Protein AF-A0A8B5YJ81-F1 (afdb_monomer_lite)

Sequence (356 aa):
MAKLVFEEGYENLKGTLWINDQEMKINPFKGTEFGPVLTDGSMSAQVEAQFPWGKLKSEKTPIEGEEIEVNLASDKGFMDDMMTAVVNHTKEAAKAFASGNVSGMTMAAPSYQNRLKEVTDGLKSSSTYYKGTYLSTVFDLDSFRLYKEDGQWKTELKGIEKHKSAYYDDYIAPKLKENDSGYTYTLVYSEGKKKWLIEKSDPEAVIDIEHQKEIKNDNPKEYTSAWASAKGAMNNASAGEELTDQKVAFAIEAYLYRLQDAINTNDFGLVRDSLKEGSPLYNDQKKLVTKLYNSGTEEEVVQFSVNSWKQNGREATIKTTEKINIIKGGKEQLKTYHWTYHAAIEDGRLLLTSIE

Radius of gyration: 29.99 Å; chains: 1; bounding box: 74×41×80 Å

pLDDT: mean 90.6, std 11.17, range [33.12, 98.69]

InterPro domains:
  IPR054528 TcaA protein NTF2-like domain [PF22819] (245-356)
  IPR054530 TcaA, 4th domain [PF22820] (14-71)
  IPR056902 YvbJ-like, NTF2-like domain [PF25155] (82-201)

Structure (mmCIF, N/CA/C/O backbone):
data_AF-A0A8B5YJ81-F1
#
_entry.id   AF-A0A8B5YJ81-F1
#
loop_
_atom_site.group_PDB
_atom_site.id
_atom_site.type_symbol
_atom_site.label_atom_id
_atom_site.label_alt_id
_atom_site.label_comp_id
_atom_site.label_asym_id
_atom_site.label_entity_id
_atom_site.label_seq_id
_atom_site.pdbx_PDB_ins_code
_atom_site.Cartn_x
_atom_site.Cartn_y
_atom_site.Cartn_z
_atom_site.occupancy
_atom_site.B_iso_or_equiv
_atom_site.auth_seq_id
_atom_site.auth_comp_id
_atom_site.auth_asym_id
_atom_site.auth_atom_id
_atom_site.pdbx_PDB_model_num
ATOM 1 N N . MET A 1 1 ? -14.734 -14.112 40.052 1.00 84.00 1 MET A N 1
ATOM 2 C CA . MET A 1 1 ? -15.277 -12.792 39.628 1.00 84.00 1 MET A CA 1
ATOM 3 C C . MET A 1 1 ? -14.652 -12.501 38.273 1.00 84.00 1 MET A C 1
ATOM 5 O O . MET A 1 1 ? -13.584 -13.038 38.030 1.00 84.00 1 MET A O 1
ATOM 9 N N . ALA A 1 2 ? -15.288 -11.737 37.388 1.00 90.00 2 ALA A N 1
ATOM 10 C CA . ALA A 1 2 ? -14.731 -11.432 36.066 1.00 90.00 2 ALA A CA 1
ATOM 11 C C . ALA A 1 2 ? -14.385 -9.944 35.931 1.00 90.00 2 ALA A C 1
ATOM 13 O O . ALA A 1 2 ? -14.970 -9.109 36.622 1.00 90.00 2 ALA A O 1
ATOM 14 N N . LYS A 1 3 ? -13.463 -9.601 35.032 1.00 91.31 3 LYS A N 1
ATOM 15 C CA . LYS A 1 3 ? -13.102 -8.225 34.671 1.00 91.31 3 LYS A CA 1
ATOM 16 C C . LYS A 1 3 ? -12.865 -8.109 33.166 1.00 91.31 3 LYS A C 1
ATOM 18 O O . LYS A 1 3 ? -12.490 -9.072 32.502 1.00 91.31 3 LYS A O 1
ATOM 23 N N . LEU A 1 4 ? -13.071 -6.906 32.642 1.00 91.25 4 LEU A N 1
ATOM 24 C CA . LEU A 1 4 ? -12.730 -6.587 31.259 1.00 91.25 4 LEU A CA 1
ATOM 25 C C . LEU A 1 4 ? -11.276 -6.137 31.174 1.00 91.25 4 LEU A C 1
ATOM 27 O O . LEU A 1 4 ? -10.810 -5.392 32.041 1.00 91.25 4 LEU A O 1
ATOM 31 N N . VAL A 1 5 ? -10.602 -6.554 30.110 1.00 89.94 5 VAL A N 1
ATOM 32 C CA . VAL A 1 5 ? -9.256 -6.104 29.762 1.00 89.94 5 VAL A CA 1
ATOM 33 C C . VAL A 1 5 ? -9.342 -5.285 28.478 1.00 89.94 5 VAL A C 1
ATOM 35 O O . VAL A 1 5 ? -10.002 -5.678 27.517 1.00 89.94 5 VAL A O 1
ATOM 38 N N . PHE A 1 6 ? -8.703 -4.119 28.498 1.00 87.62 6 PHE A N 1
ATOM 39 C CA . PHE A 1 6 ? -8.577 -3.217 27.359 1.00 87.62 6 PHE A CA 1
ATOM 40 C C . PHE A 1 6 ? -7.114 -2.824 27.202 1.00 87.62 6 PHE A C 1
ATOM 42 O O . PHE A 1 6 ? -6.356 -2.840 28.174 1.00 87.62 6 PHE A O 1
ATOM 49 N N . GLU A 1 7 ? -6.745 -2.434 25.988 1.00 79.44 7 GLU A N 1
ATOM 50 C CA . GLU A 1 7 ? -5.463 -1.787 25.730 1.00 79.44 7 GLU A CA 1
ATOM 51 C C . GLU A 1 7 ? -5.370 -0.423 26.441 1.00 79.44 7 GLU A C 1
ATOM 53 O O . GLU A 1 7 ? -6.367 0.126 26.926 1.00 79.44 7 GLU A O 1
ATOM 58 N N . GLU A 1 8 ? -4.162 0.136 26.508 1.00 80.31 8 GLU A N 1
ATOM 59 C CA . GLU A 1 8 ? -3.937 1.446 27.120 1.00 80.31 8 GLU A CA 1
ATOM 60 C C . GLU A 1 8 ? -4.738 2.559 26.417 1.00 80.31 8 GLU A C 1
ATOM 62 O O . GLU A 1 8 ? -4.953 2.563 25.201 1.00 80.31 8 GLU A O 1
ATOM 67 N N . GLY A 1 9 ? -5.183 3.549 27.195 1.00 81.69 9 GLY A N 1
ATOM 68 C CA . GLY A 1 9 ? -5.846 4.757 26.693 1.00 81.69 9 GLY A CA 1
ATOM 69 C C . GLY A 1 9 ? -7.376 4.742 26.762 1.00 81.69 9 GLY A C 1
ATOM 70 O O . GLY A 1 9 ? -8.010 5.763 26.457 1.00 81.69 9 GLY A O 1
ATOM 71 N N . TYR A 1 10 ? -7.973 3.629 27.195 1.00 89.31 10 TYR A N 1
ATOM 72 C CA . TYR A 1 10 ? -9.420 3.463 27.368 1.00 89.31 10 TYR A CA 1
ATOM 73 C C . TYR A 1 10 ? -9.943 3.938 28.738 1.00 89.31 10 TYR A C 1
ATOM 75 O O . TYR A 1 10 ? -11.146 4.135 28.905 1.00 89.31 10 TYR A O 1
ATOM 83 N N . GLU A 1 11 ? -9.068 4.195 29.712 1.00 87.56 11 GLU A N 1
ATOM 84 C CA . GLU A 1 11 ? -9.388 4.378 31.143 1.00 87.56 11 GLU A CA 1
ATOM 85 C C . GLU A 1 11 ? -10.305 5.580 31.412 1.00 87.56 11 GLU A C 1
ATOM 87 O O . GLU A 1 11 ? -11.047 5.628 32.397 1.00 87.56 11 GLU A O 1
ATOM 92 N N . ASN A 1 12 ? -10.257 6.573 30.523 1.00 86.25 12 ASN A N 1
ATOM 93 C CA . ASN A 1 12 ? -11.020 7.813 30.637 1.00 86.25 12 ASN A CA 1
ATOM 94 C C . ASN A 1 12 ? -12.339 7.795 29.851 1.00 86.25 12 ASN A C 1
ATOM 96 O O . ASN A 1 12 ? -13.070 8.792 29.849 1.00 86.25 12 ASN A O 1
ATOM 100 N N . LEU A 1 13 ? -12.660 6.688 29.177 1.00 90.88 13 LEU A N 1
ATOM 101 C CA . LEU A 1 13 ? -13.891 6.571 28.413 1.00 90.88 13 LEU A CA 1
ATOM 102 C C . LEU A 1 13 ? -15.111 6.376 29.320 1.00 90.88 13 LEU A C 1
ATOM 104 O O . LEU A 1 13 ? -15.060 5.897 30.459 1.00 90.88 13 LEU A O 1
ATOM 108 N N . LYS A 1 14 ? -16.261 6.767 28.774 1.00 90.56 14 LYS A N 1
ATOM 109 C CA . LYS A 1 14 ? -17.569 6.419 29.322 1.00 90.56 14 LYS A CA 1
ATOM 110 C C . LYS A 1 14 ? -18.140 5.290 28.486 1.00 90.56 14 LYS A C 1
ATOM 112 O O . LYS A 1 14 ? -18.123 5.367 27.257 1.00 90.56 14 LYS A O 1
ATOM 117 N N . GLY A 1 15 ? -18.679 4.288 29.160 1.00 93.06 15 GLY A N 1
ATOM 118 C CA . GLY A 1 15 ? -19.311 3.168 28.497 1.00 93.06 15 GLY A CA 1
ATOM 119 C C . GLY A 1 15 ? -20.243 2.394 29.404 1.00 93.06 15 GLY A C 1
ATOM 120 O O . GLY A 1 15 ? -20.349 2.672 30.601 1.00 93.06 15 GLY A O 1
ATOM 121 N N . THR A 1 16 ? -20.882 1.414 28.787 1.00 94.75 16 THR A N 1
ATOM 122 C CA . THR A 1 16 ? -21.858 0.520 29.388 1.00 94.75 16 THR A CA 1
ATOM 123 C C . THR A 1 16 ? -21.438 -0.911 29.086 1.00 94.75 16 THR A C 1
ATOM 125 O O . THR A 1 16 ? -21.193 -1.256 27.928 1.00 94.75 16 THR A O 1
ATOM 128 N N . LEU A 1 17 ? -21.355 -1.740 30.126 1.00 95.19 17 LEU A N 1
ATOM 129 C CA . LEU A 1 17 ? -21.217 -3.185 29.972 1.00 95.19 17 LEU A CA 1
ATOM 130 C C . LEU A 1 17 ? -22.604 -3.813 29.822 1.00 95.19 17 LEU A C 1
ATOM 132 O O . LEU A 1 17 ? -23.522 -3.494 30.575 1.00 95.19 17 LEU A O 1
ATOM 136 N N . TRP A 1 18 ? -22.721 -4.746 28.889 1.00 95.62 18 TRP A N 1
ATOM 137 C CA . TRP A 1 18 ? -23.885 -5.590 28.687 1.00 95.62 18 TRP A CA 1
ATOM 138 C C . TRP A 1 18 ? -23.492 -7.050 28.901 1.00 95.62 18 TRP A C 1
ATOM 140 O O . TRP A 1 18 ? -22.495 -7.506 28.344 1.00 95.62 18 TRP A O 1
ATOM 150 N N . ILE A 1 19 ? -24.280 -7.782 29.687 1.00 95.38 19 ILE A N 1
ATOM 151 C CA . ILE A 1 19 ? -24.120 -9.225 29.900 1.00 95.38 19 ILE A CA 1
ATOM 152 C C . ILE A 1 19 ? -25.413 -9.904 29.459 1.00 95.38 19 ILE A C 1
ATOM 154 O O . ILE A 1 19 ? -26.473 -9.585 29.991 1.00 95.38 19 ILE A O 1
ATOM 158 N N . ASN A 1 20 ? -25.350 -10.807 28.475 1.00 94.44 20 ASN A N 1
ATOM 159 C CA . ASN A 1 20 ? -26.536 -11.439 27.870 1.00 94.44 20 ASN A CA 1
ATOM 160 C C . ASN A 1 20 ? -27.648 -10.427 27.523 1.00 94.44 20 ASN A C 1
ATOM 162 O O . ASN A 1 20 ? -28.809 -10.605 27.888 1.00 94.44 20 ASN A O 1
ATOM 166 N N . ASP A 1 21 ? -27.269 -9.336 26.850 1.00 93.88 21 ASP A N 1
ATOM 167 C CA . ASP A 1 21 ? -28.156 -8.228 26.457 1.00 93.88 21 ASP A CA 1
ATOM 168 C C . ASP A 1 21 ? -28.789 -7.440 27.623 1.00 93.88 21 ASP A C 1
ATOM 170 O O . ASP A 1 21 ? -29.651 -6.587 27.399 1.00 93.88 21 ASP A O 1
ATOM 174 N N . GLN A 1 22 ? -28.343 -7.657 28.862 1.00 94.56 22 GLN A N 1
ATOM 175 C CA . GLN A 1 22 ? -28.759 -6.879 30.027 1.00 94.56 22 GLN A CA 1
ATOM 176 C C . GLN A 1 22 ? -27.718 -5.821 30.384 1.00 94.56 22 GLN A C 1
ATOM 178 O O . GLN A 1 22 ? -26.532 -6.117 30.529 1.00 94.56 22 GLN A O 1
ATOM 183 N N . GLU A 1 23 ? -28.176 -4.582 30.547 1.00 94.81 23 GLU A N 1
ATOM 184 C CA . GLU A 1 23 ? -27.338 -3.455 30.948 1.00 94.81 23 GLU A CA 1
ATOM 185 C C . GLU A 1 23 ? -26.839 -3.615 32.390 1.00 94.81 23 GLU A C 1
ATOM 187 O O . GLU A 1 23 ? -27.618 -3.760 33.336 1.00 94.81 23 GLU A O 1
ATOM 192 N N . MET A 1 24 ? -25.524 -3.506 32.561 1.00 91.56 24 MET A N 1
ATOM 193 C CA . MET A 1 24 ? -24.866 -3.509 33.857 1.00 91.56 24 MET A CA 1
ATOM 194 C C . MET A 1 24 ? -24.579 -2.075 34.297 1.00 91.56 24 MET A C 1
ATOM 196 O O . MET A 1 24 ? -24.014 -1.274 33.555 1.00 91.56 24 MET A O 1
ATOM 200 N N . LYS A 1 25 ? -24.895 -1.750 35.555 1.00 87.00 25 LYS A N 1
ATOM 201 C CA . LYS A 1 25 ? -24.634 -0.427 36.153 1.00 87.00 25 LYS A CA 1
ATOM 202 C C . LYS A 1 25 ? -23.170 -0.254 36.585 1.00 87.00 25 LYS A C 1
ATOM 204 O O . LYS A 1 25 ? -22.903 0.169 37.708 1.00 87.00 25 LYS A O 1
ATOM 209 N N . ILE A 1 26 ? -22.228 -0.602 35.711 1.00 86.94 26 ILE A N 1
ATOM 210 C CA . ILE A 1 26 ? -20.786 -0.472 35.942 1.00 86.94 26 ILE A CA 1
ATOM 211 C C . ILE A 1 26 ? -20.115 0.207 34.747 1.00 86.94 26 ILE A C 1
ATOM 213 O O . ILE A 1 26 ? -20.533 0.014 33.607 1.00 86.94 26 ILE A O 1
ATOM 217 N N . ASN A 1 27 ? -19.067 0.997 35.003 1.00 87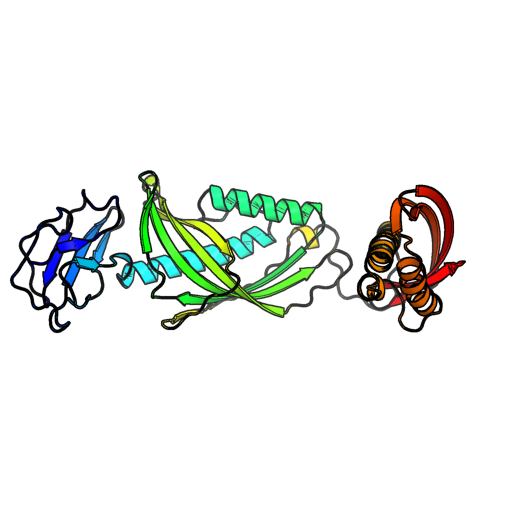.62 27 ASN A N 1
ATOM 218 C CA . ASN A 1 27 ? -18.234 1.520 33.922 1.00 87.62 27 ASN A CA 1
ATOM 219 C C . ASN A 1 27 ? -17.183 0.453 33.555 1.00 87.62 27 ASN A C 1
ATOM 221 O O . ASN A 1 27 ? -16.342 0.149 34.407 1.00 87.62 27 ASN A O 1
ATOM 225 N N . PRO A 1 28 ? -17.196 -0.074 32.316 1.00 90.50 28 PRO A N 1
ATOM 226 C CA . PRO A 1 28 ? -16.291 -1.138 31.886 1.00 90.50 28 PRO A CA 1
ATOM 227 C C . PRO A 1 28 ? -14.806 -0.746 31.955 1.00 90.50 28 PRO A C 1
ATOM 229 O O . PRO A 1 28 ? -13.958 -1.601 32.177 1.00 90.50 28 PRO A O 1
ATOM 232 N N . PHE A 1 29 ? -14.481 0.544 31.845 1.00 90.88 29 PHE A N 1
ATOM 233 C CA . PHE A 1 29 ? -13.105 1.037 31.722 1.00 90.88 29 PHE A CA 1
ATOM 234 C C . PHE A 1 29 ? -12.414 1.353 33.052 1.00 90.88 29 PHE A C 1
ATOM 236 O O . PHE A 1 29 ? -11.263 1.776 33.071 1.00 90.88 29 PHE A O 1
ATOM 243 N N . LYS A 1 30 ? -13.103 1.165 34.185 1.00 86.38 30 LYS A N 1
ATOM 244 C CA . LYS A 1 30 ? -12.546 1.432 35.522 1.00 86.38 30 LYS A CA 1
ATOM 245 C C . LYS A 1 30 ? -11.907 0.208 36.187 1.00 86.38 30 LYS A C 1
ATOM 247 O O . LYS A 1 30 ? -11.647 0.254 37.387 1.00 86.38 30 LYS A O 1
ATOM 252 N N . GLY A 1 31 ? -11.717 -0.891 35.452 1.00 77.31 31 GLY A N 1
ATOM 253 C CA . GLY A 1 31 ? -11.153 -2.135 35.992 1.00 77.31 31 GLY A CA 1
ATOM 254 C C . GLY A 1 31 ? -11.995 -2.749 37.116 1.00 77.31 31 GLY A C 1
ATOM 255 O O . GLY A 1 31 ? -11.465 -3.397 38.011 1.00 77.31 31 GLY A O 1
ATOM 256 N N . THR A 1 32 ? -13.305 -2.484 37.127 1.00 79.19 32 THR A N 1
ATOM 257 C CA . THR A 1 32 ? -14.210 -2.985 38.167 1.00 79.19 32 THR A CA 1
ATOM 258 C C . THR A 1 32 ? -14.565 -4.441 37.886 1.00 79.19 32 THR A C 1
ATOM 260 O O . THR A 1 32 ? -15.082 -4.752 36.814 1.00 79.19 32 THR A O 1
ATOM 263 N N . GLU A 1 33 ? -14.315 -5.321 38.855 1.00 88.75 33 GLU A N 1
ATOM 264 C CA . GLU A 1 33 ? -14.760 -6.712 38.786 1.00 88.75 33 GLU A CA 1
ATOM 265 C C . GLU A 1 33 ? -16.291 -6.820 38.886 1.00 88.75 33 GLU A C 1
ATOM 267 O O . GLU A 1 33 ? -16.946 -6.053 39.596 1.00 88.75 33 GLU A O 1
ATOM 272 N N . PHE A 1 34 ? -16.869 -7.808 38.206 1.00 88.19 34 PHE A N 1
ATOM 273 C CA . PHE A 1 34 ? -18.302 -8.083 38.189 1.00 88.19 34 PHE A CA 1
ATOM 274 C C . PHE A 1 34 ? -18.598 -9.585 38.279 1.00 88.19 34 PHE A C 1
ATOM 276 O O . PHE A 1 34 ? -17.770 -10.439 37.960 1.00 88.19 34 PHE A O 1
ATOM 283 N N . GLY A 1 35 ? -19.795 -9.922 38.756 1.00 86.25 35 GLY A N 1
ATOM 284 C CA . GLY A 1 35 ? -20.230 -11.305 38.922 1.00 86.25 35 GLY A CA 1
ATOM 285 C C . GLY A 1 35 ? -21.458 -11.444 39.827 1.00 86.25 35 GLY A C 1
ATOM 286 O O . GLY A 1 35 ? -21.920 -10.447 40.389 1.00 86.25 35 GLY A O 1
ATOM 287 N N . PRO A 1 36 ? -21.983 -12.671 39.990 1.00 89.69 36 PRO A N 1
ATOM 288 C CA . PRO A 1 36 ? -21.483 -13.919 39.399 1.00 89.69 36 PRO A CA 1
ATOM 289 C C . PRO A 1 36 ? -21.761 -14.025 37.886 1.00 89.69 36 PRO A C 1
ATOM 291 O O . PRO A 1 36 ? -22.814 -13.601 37.419 1.00 89.69 36 PRO A O 1
ATOM 294 N N . VAL A 1 37 ? -20.816 -14.601 37.132 1.00 91.75 37 VAL A N 1
ATOM 295 C CA . VAL A 1 37 ? -20.956 -14.965 35.706 1.00 91.75 37 VAL A CA 1
ATOM 296 C C . VAL A 1 37 ? -20.421 -16.382 35.484 1.00 91.75 37 VAL A C 1
ATOM 298 O O . VAL A 1 37 ? -19.544 -16.826 36.226 1.00 91.75 37 VAL A O 1
ATOM 301 N N . LEU A 1 38 ? -20.961 -17.092 34.493 1.00 93.50 38 LEU A N 1
ATOM 302 C CA . LEU A 1 38 ? -20.443 -18.380 34.033 1.00 93.50 38 LEU A CA 1
ATOM 303 C C . LEU A 1 38 ? -19.299 -18.144 33.046 1.00 93.50 38 LEU A C 1
ATOM 305 O O . LEU A 1 38 ? -19.386 -17.252 32.205 1.00 93.50 38 LEU A O 1
ATOM 309 N N . THR A 1 39 ? -18.248 -18.953 33.162 1.00 93.88 39 THR A N 1
ATOM 310 C CA . THR A 1 39 ? -17.043 -18.903 32.318 1.00 93.88 39 THR A CA 1
ATOM 311 C C . THR A 1 39 ? -16.951 -20.108 31.378 1.00 93.88 39 THR A C 1
ATOM 313 O O . THR A 1 39 ? -15.865 -20.521 30.994 1.00 93.88 39 THR A O 1
ATOM 316 N N . ASP A 1 40 ? -18.082 -20.743 31.079 1.00 93.88 40 ASP A N 1
ATOM 317 C CA . ASP A 1 40 ? -18.189 -21.912 30.199 1.00 93.88 40 ASP A CA 1
ATOM 318 C C . ASP A 1 40 ? -18.582 -21.533 28.758 1.00 93.88 40 ASP A C 1
ATOM 320 O O . ASP A 1 40 ? -18.975 -22.399 27.978 1.00 93.88 40 ASP A O 1
ATOM 324 N N . GLY A 1 41 ? -18.533 -20.239 28.416 1.00 94.25 41 GLY A N 1
ATOM 325 C CA . GLY A 1 41 ? -18.948 -19.700 27.120 1.00 94.25 41 GLY A CA 1
ATOM 326 C C . GLY A 1 41 ? -20.464 -19.545 26.944 1.00 94.25 41 GLY A C 1
ATOM 327 O O . GLY A 1 41 ? -20.906 -19.006 25.930 1.00 94.25 41 GLY A O 1
ATOM 328 N N . SER A 1 42 ? -21.291 -19.962 27.914 1.00 95.69 42 SER A N 1
ATOM 329 C CA . SER A 1 42 ? -22.759 -19.841 27.820 1.00 95.69 42 SER A CA 1
ATOM 330 C C . SER A 1 42 ? -23.276 -18.411 28.015 1.00 95.69 42 SER A C 1
ATOM 332 O O . SER A 1 42 ? -24.395 -18.084 27.610 1.00 95.69 42 SER A O 1
ATOM 334 N N . MET A 1 43 ? -22.470 -17.552 28.644 1.00 96.38 43 MET A N 1
ATOM 335 C CA . MET A 1 43 ? -22.737 -16.127 28.816 1.00 96.38 43 MET A CA 1
ATOM 336 C C . MET A 1 43 ? -21.875 -15.303 27.862 1.00 96.38 43 MET A C 1
ATOM 338 O O . MET A 1 43 ? -20.775 -15.706 27.498 1.00 96.38 43 MET A O 1
ATOM 342 N N . SER A 1 44 ? -22.366 -14.126 27.483 1.00 96.50 44 SER A N 1
ATOM 343 C CA . SER A 1 44 ? -21.660 -13.202 26.593 1.00 96.50 44 SER A CA 1
ATOM 344 C C . SER A 1 44 ? -21.560 -11.806 27.194 1.00 96.50 44 SER A C 1
ATOM 346 O O . SER A 1 44 ? -22.493 -11.331 27.848 1.00 96.50 44 SER A O 1
ATOM 348 N N . ALA A 1 45 ? -20.425 -11.157 26.951 1.00 95.81 45 ALA A N 1
ATOM 349 C CA . ALA A 1 45 ? -20.156 -9.767 27.272 1.00 95.81 45 ALA A CA 1
ATOM 350 C C . ALA A 1 45 ? -20.162 -8.915 26.000 1.00 95.81 45 ALA A C 1
ATOM 352 O O . ALA A 1 45 ? -19.756 -9.353 24.927 1.00 95.81 45 ALA A O 1
ATOM 353 N N . GLN A 1 46 ? -20.619 -7.677 26.127 1.00 96.00 46 GLN A N 1
ATOM 354 C CA . GLN A 1 46 ? -20.580 -6.687 25.060 1.00 96.00 46 GLN A CA 1
ATOM 355 C C . GLN A 1 46 ? -20.369 -5.308 25.676 1.00 96.00 46 GLN A C 1
ATOM 357 O O . GLN A 1 46 ? -20.934 -4.993 26.726 1.00 96.00 46 GLN A O 1
ATOM 362 N N . VAL A 1 47 ? -19.558 -4.473 25.036 1.00 95.94 47 VAL A N 1
ATOM 363 C CA . VAL A 1 47 ? -19.219 -3.146 25.552 1.00 95.94 47 VAL A CA 1
ATOM 364 C C . VAL A 1 47 ? -19.696 -2.095 24.576 1.00 95.94 47 VAL A C 1
ATOM 366 O O . VAL A 1 47 ? -19.516 -2.201 23.366 1.00 95.94 47 VAL A O 1
ATOM 369 N N . GLU A 1 48 ? -20.303 -1.057 25.127 1.00 95.75 48 GLU A N 1
ATOM 370 C CA . GLU A 1 48 ? -20.678 0.135 24.393 1.00 95.75 48 GLU A CA 1
ATOM 371 C C . GLU A 1 48 ? -19.903 1.330 24.943 1.00 95.75 48 GLU A C 1
ATOM 373 O O . GLU A 1 48 ? -19.829 1.508 26.158 1.00 95.75 48 GLU A O 1
ATOM 378 N N . ALA A 1 49 ? -19.319 2.147 24.071 1.00 95.12 49 ALA A N 1
ATOM 379 C CA . ALA A 1 49 ? -18.397 3.203 24.472 1.00 95.12 49 ALA A CA 1
ATOM 380 C C . ALA A 1 49 ? -18.573 4.473 23.641 1.00 95.12 49 ALA A C 1
ATOM 382 O O . ALA A 1 49 ? -18.854 4.422 22.443 1.00 95.12 49 ALA A O 1
ATOM 383 N N . GLN A 1 50 ? -18.397 5.626 24.286 1.00 94.81 50 GLN A N 1
ATOM 384 C CA . GLN A 1 50 ? -18.462 6.927 23.628 1.00 94.81 50 GLN A CA 1
ATOM 385 C C . GLN A 1 50 ? -17.063 7.413 23.239 1.00 94.81 50 GLN A C 1
ATOM 387 O O . GLN A 1 50 ? -16.254 7.730 24.109 1.00 94.81 50 GLN A O 1
ATOM 392 N N . PHE A 1 51 ? -16.829 7.570 21.938 1.00 94.56 51 PHE A N 1
ATOM 393 C CA . PHE A 1 51 ? -15.600 8.108 21.355 1.00 94.56 51 PHE A CA 1
ATOM 394 C C . PHE A 1 51 ? -15.809 9.502 20.743 1.00 94.56 51 PHE A C 1
ATOM 396 O O . PHE A 1 51 ? -16.955 9.928 20.539 1.00 94.56 51 PHE A O 1
ATOM 403 N N . PRO A 1 52 ? -14.718 10.220 20.401 1.00 93.44 52 PRO A N 1
ATOM 404 C CA . PRO A 1 52 ? -14.792 11.503 19.699 1.00 93.44 52 PRO A CA 1
ATOM 405 C C . PRO A 1 52 ? -15.486 11.458 18.328 1.00 93.44 52 PRO A C 1
ATOM 407 O O . PRO A 1 52 ? -15.992 12.488 17.881 1.00 93.44 52 PRO A O 1
ATOM 410 N N . TRP A 1 53 ? -15.503 10.304 17.652 1.00 94.75 53 TRP A N 1
ATOM 411 C CA . TRP A 1 53 ? -16.176 10.116 16.355 1.00 94.75 53 TRP A CA 1
ATOM 412 C C . TRP A 1 53 ? -17.587 9.539 16.463 1.00 94.75 53 TRP A C 1
ATOM 414 O O . TRP A 1 53 ? -18.315 9.542 15.477 1.00 94.75 53 TRP A O 1
ATOM 424 N N . GLY A 1 54 ? -17.997 9.059 17.636 1.00 94.50 54 GLY A N 1
ATOM 425 C CA . GLY A 1 54 ? -19.305 8.442 17.794 1.00 94.50 54 GLY A CA 1
ATOM 426 C C . GLY A 1 54 ? -19.338 7.377 18.875 1.00 94.50 54 GLY A C 1
ATOM 427 O O . GLY A 1 54 ? -18.384 7.176 19.621 1.00 94.50 54 GLY A O 1
ATOM 428 N N . LYS A 1 55 ? -20.489 6.725 18.976 1.00 96.50 55 LYS A N 1
ATOM 429 C CA . LYS A 1 55 ? -20.717 5.622 19.900 1.00 96.50 55 LYS A CA 1
ATOM 430 C C . LYS A 1 55 ? -20.413 4.319 19.172 1.00 96.50 55 LYS A C 1
ATOM 432 O O . LYS A 1 55 ? -20.933 4.134 18.077 1.00 96.50 55 LYS A O 1
ATOM 437 N N . LEU A 1 56 ? -19.603 3.459 19.775 1.00 97.38 56 LEU A N 1
ATOM 438 C CA . LEU A 1 56 ? -19.306 2.125 19.258 1.00 97.38 56 LEU A CA 1
ATOM 439 C C . LEU A 1 56 ? -19.908 1.071 20.176 1.00 97.38 56 LEU A C 1
ATOM 441 O O . LEU A 1 56 ? -19.946 1.267 21.396 1.00 97.38 56 LEU A O 1
ATOM 445 N N . LYS A 1 57 ? -20.342 -0.045 19.596 1.00 96.56 57 LYS A N 1
ATOM 446 C CA . LYS A 1 57 ? -20.801 -1.224 20.320 1.00 96.56 57 LYS A CA 1
ATOM 447 C C . LYS A 1 57 ? -20.098 -2.457 19.758 1.00 96.56 57 LYS A C 1
ATOM 449 O O . LYS A 1 57 ? -20.275 -2.786 18.590 1.00 96.56 57 LYS A O 1
ATOM 454 N N . SER A 1 58 ? -19.304 -3.123 20.595 1.00 96.12 58 SER A N 1
ATOM 455 C CA . SER A 1 58 ? -18.569 -4.330 20.198 1.00 96.12 58 SER A CA 1
ATOM 456 C C . SER A 1 58 ? -19.519 -5.439 19.748 1.00 96.12 58 SER A C 1
ATOM 458 O O . SER A 1 58 ? -20.709 -5.418 20.065 1.00 96.12 58 SER A O 1
ATOM 460 N N . GLU A 1 59 ? -19.004 -6.471 19.099 1.00 95.44 59 GLU A N 1
ATOM 461 C CA . GLU A 1 59 ? -19.685 -7.757 19.013 1.00 95.44 59 GLU A CA 1
ATOM 462 C C . GLU A 1 59 ? -19.800 -8.425 20.393 1.00 95.44 59 GLU A C 1
ATOM 464 O O . GLU A 1 59 ? -19.274 -7.942 21.405 1.00 95.44 59 GLU A O 1
ATOM 469 N N . LYS A 1 60 ? -20.572 -9.512 20.442 1.00 96.25 60 LYS A N 1
ATOM 470 C CA . LYS A 1 60 ? -20.730 -10.324 21.648 1.00 96.25 60 LYS A CA 1
ATOM 471 C C . LYS A 1 60 ? -19.516 -11.233 21.799 1.00 96.25 60 LYS A C 1
ATOM 473 O O . LYS A 1 60 ? -19.301 -12.099 20.959 1.00 96.25 60 LYS A O 1
ATOM 478 N N . THR A 1 61 ? -18.795 -11.084 22.901 1.00 95.44 61 THR A N 1
ATOM 479 C CA . THR A 1 61 ? -17.673 -11.949 23.269 1.00 95.44 61 THR A CA 1
ATOM 480 C C . THR A 1 61 ? -18.152 -13.004 24.271 1.00 95.44 61 THR A C 1
ATOM 482 O O . THR A 1 61 ? -18.673 -12.625 25.326 1.00 95.44 61 THR A O 1
ATOM 485 N N . PRO A 1 62 ? -18.017 -14.312 23.990 1.00 96.31 62 PRO A N 1
ATOM 486 C CA . PRO A 1 62 ? -18.265 -15.362 24.977 1.00 96.31 62 PRO A CA 1
ATOM 487 C C . PRO A 1 62 ? -17.395 -15.190 26.229 1.00 96.31 62 PRO A C 1
ATOM 489 O O . PRO A 1 62 ? -16.229 -14.810 26.147 1.00 96.31 62 PRO A O 1
ATOM 492 N N . ILE A 1 63 ? -17.960 -15.458 27.405 1.00 95.62 63 ILE A N 1
ATOM 493 C CA . ILE A 1 63 ? -17.230 -15.415 28.674 1.00 95.62 63 ILE A CA 1
ATOM 494 C C . ILE A 1 63 ? -16.657 -16.806 28.937 1.00 95.62 63 ILE A C 1
ATOM 496 O O . ILE A 1 63 ? -17.376 -17.715 29.349 1.00 95.62 63 ILE A O 1
ATOM 500 N N . GLU A 1 64 ? -15.359 -16.962 28.698 1.00 94.81 64 GLU A N 1
ATOM 501 C CA . GLU A 1 64 ? -14.635 -18.239 28.836 1.00 94.81 64 GLU A CA 1
ATOM 502 C C . GLU A 1 64 ? -13.584 -18.211 29.960 1.00 94.81 64 GLU A C 1
ATOM 504 O O . GLU A 1 64 ? -12.918 -19.204 30.245 1.00 94.81 64 GLU A O 1
ATOM 509 N N . GLY A 1 65 ? -13.451 -17.073 30.644 1.00 93.56 65 GLY A N 1
ATOM 510 C CA . GLY A 1 65 ? -12.482 -16.871 31.713 1.00 93.56 65 GLY A CA 1
ATOM 511 C C . GLY A 1 65 ? -12.810 -15.664 32.588 1.00 93.56 65 GLY A C 1
ATOM 512 O O . GLY A 1 65 ? -13.817 -14.980 32.396 1.00 93.56 65 GLY A O 1
ATOM 513 N N . GLU A 1 66 ? -11.955 -15.419 33.580 1.00 92.38 66 GLU A N 1
ATOM 514 C CA . GLU A 1 66 ? -12.080 -14.265 34.483 1.00 92.38 66 GLU A CA 1
ATOM 515 C C . GLU A 1 66 ? -11.620 -12.955 33.832 1.00 92.38 66 GLU A C 1
ATOM 517 O O . GLU A 1 66 ? -12.068 -11.882 34.232 1.00 92.38 66 GLU A O 1
ATOM 522 N N . GLU A 1 67 ? -10.755 -13.033 32.823 1.00 93.06 67 GLU A N 1
ATOM 523 C CA . GLU A 1 67 ? -10.323 -11.898 32.012 1.00 93.06 67 GLU A CA 1
ATOM 524 C C . GLU A 1 67 ? -10.992 -11.987 30.645 1.00 93.06 67 GLU A C 1
ATOM 526 O O . GLU A 1 67 ? -10.901 -13.007 29.965 1.00 93.06 67 GLU A O 1
ATOM 531 N N . ILE A 1 68 ? -11.714 -10.931 30.274 1.00 93.00 68 ILE A N 1
ATOM 532 C CA . ILE A 1 68 ? -12.493 -10.889 29.038 1.00 93.00 68 ILE A CA 1
ATOM 533 C C . ILE A 1 68 ? -11.976 -9.732 28.188 1.00 93.00 68 ILE A C 1
ATOM 535 O O . ILE A 1 68 ? -12.093 -8.566 28.576 1.00 93.00 68 ILE A O 1
ATOM 539 N N . GLU A 1 69 ? -11.432 -10.057 27.021 1.00 92.00 69 GLU A N 1
ATOM 540 C CA . GLU A 1 69 ? -10.982 -9.079 26.033 1.00 92.00 69 GLU A CA 1
ATOM 541 C C . GLU A 1 69 ? -12.131 -8.728 25.087 1.00 92.00 69 GLU A C 1
ATOM 543 O O . GLU A 1 69 ? -12.671 -9.578 24.377 1.00 92.00 69 GLU A O 1
ATOM 548 N N . VAL A 1 70 ? -12.531 -7.457 25.082 1.00 92.62 70 VAL A N 1
ATOM 549 C CA . VAL A 1 70 ? -13.613 -6.976 24.218 1.00 92.62 70 VAL A CA 1
ATOM 550 C C . VAL A 1 70 ? -13.046 -6.052 23.154 1.00 92.62 70 VAL A C 1
ATOM 552 O O . VAL A 1 70 ? -12.522 -4.981 23.457 1.00 92.62 70 VAL A O 1
ATOM 555 N N . ASN A 1 71 ? -13.214 -6.432 21.888 1.00 94.00 71 ASN A N 1
ATOM 556 C CA . ASN A 1 71 ? -12.761 -5.629 20.761 1.00 94.00 71 ASN A CA 1
ATOM 557 C C . ASN A 1 71 ? -13.820 -4.591 20.358 1.00 94.00 71 ASN A C 1
ATOM 559 O O . ASN A 1 71 ? -14.797 -4.921 19.691 1.00 94.00 71 ASN A O 1
ATOM 563 N N . LEU A 1 72 ? -13.629 -3.316 20.702 1.00 95.56 72 LEU A N 1
ATOM 564 C CA . LEU A 1 72 ? -14.540 -2.237 20.285 1.00 95.56 72 LEU A CA 1
ATOM 565 C C . LEU A 1 72 ? -14.457 -1.897 18.788 1.00 95.56 72 LEU A C 1
ATOM 567 O O . LEU A 1 72 ? -15.399 -1.313 18.255 1.00 95.56 72 LEU A O 1
ATOM 571 N N . ALA A 1 73 ? -13.382 -2.295 18.100 1.00 96.31 73 ALA A N 1
ATOM 572 C CA . ALA A 1 73 ? -13.256 -2.139 16.651 1.00 96.31 73 ALA A CA 1
ATOM 573 C C . ALA A 1 73 ? -14.156 -3.108 15.863 1.00 96.31 73 ALA A C 1
ATOM 575 O O . ALA A 1 73 ? -14.356 -2.900 14.672 1.00 96.31 73 ALA A O 1
ATOM 576 N N . SER A 1 74 ? -14.732 -4.122 16.524 1.00 95.88 74 SER A N 1
ATOM 577 C CA . SER A 1 74 ? -15.701 -5.056 15.923 1.00 95.88 74 SER A CA 1
ATOM 578 C C . SER A 1 74 ? -17.089 -4.442 15.685 1.00 95.88 74 SER A C 1
ATOM 580 O O . SER A 1 74 ? -17.982 -5.101 15.158 1.00 95.88 74 SER A O 1
ATOM 582 N N . ASP A 1 75 ? -17.309 -3.172 16.048 1.00 97.62 75 ASP A N 1
ATOM 583 C CA . ASP A 1 75 ? -18.537 -2.473 15.674 1.00 97.62 75 ASP A CA 1
ATOM 584 C C . ASP A 1 75 ? -18.690 -2.451 14.143 1.00 97.62 75 ASP A C 1
ATOM 586 O O . ASP A 1 75 ? -17.845 -1.936 13.410 1.00 97.62 75 ASP A O 1
ATOM 590 N N . LYS A 1 76 ? -19.797 -3.008 13.643 1.00 95.81 76 LYS A N 1
ATOM 591 C CA . LYS A 1 76 ? -20.027 -3.168 12.202 1.00 95.81 76 LYS A CA 1
ATOM 592 C C . LYS A 1 76 ? -20.041 -1.842 11.439 1.00 95.81 76 LYS A C 1
ATOM 594 O O . LYS A 1 76 ? -19.552 -1.792 10.313 1.00 95.81 76 LYS A O 1
ATOM 599 N N . GLY A 1 77 ? -20.611 -0.789 12.028 1.00 97.12 77 GLY A N 1
ATOM 600 C CA . GLY A 1 77 ? -20.639 0.532 11.403 1.00 97.12 77 GLY A CA 1
ATOM 601 C C . GLY A 1 77 ? -19.234 1.114 11.300 1.00 97.12 77 GLY A C 1
ATOM 602 O O . GLY A 1 77 ? -18.844 1.605 10.245 1.00 97.12 77 GLY A O 1
ATOM 603 N N . PHE A 1 78 ? -18.444 0.964 12.363 1.00 98.19 78 PHE A N 1
ATOM 604 C CA . PHE A 1 78 ? -17.042 1.366 12.371 1.00 98.19 78 PHE A CA 1
ATOM 605 C C . PHE A 1 78 ? -16.205 0.614 11.332 1.00 98.19 78 PHE A C 1
ATOM 607 O O . PHE A 1 78 ? -15.492 1.253 10.558 1.00 98.19 78 PHE A O 1
ATOM 614 N N . MET A 1 79 ? -16.317 -0.717 11.262 1.00 98.25 79 MET A N 1
ATOM 615 C CA . MET A 1 79 ? -15.613 -1.512 10.250 1.00 98.25 79 MET A CA 1
ATOM 616 C C . MET A 1 79 ? -15.979 -1.057 8.832 1.00 98.25 79 MET A C 1
ATOM 618 O O . MET A 1 79 ? -15.094 -0.842 8.002 1.00 98.25 79 MET A O 1
ATOM 622 N N . ASP A 1 80 ? -17.271 -0.859 8.555 1.00 98.31 80 ASP A N 1
ATOM 623 C CA . ASP A 1 80 ? -17.757 -0.395 7.251 1.00 98.31 80 ASP A CA 1
ATOM 624 C C . ASP A 1 80 ? -17.207 0.991 6.883 1.00 98.31 80 ASP A C 1
ATOM 626 O O . ASP A 1 80 ? -16.764 1.197 5.744 1.00 98.31 80 ASP A O 1
ATOM 630 N N . ASP A 1 81 ? -17.157 1.914 7.842 1.00 97.88 81 ASP A N 1
ATOM 631 C CA . ASP A 1 81 ? -16.577 3.243 7.653 1.00 97.88 81 ASP A CA 1
ATOM 632 C C . ASP A 1 81 ? -15.068 3.171 7.369 1.00 97.88 81 ASP A C 1
ATOM 634 O O . ASP A 1 81 ? -14.572 3.867 6.478 1.00 97.88 81 ASP A O 1
ATOM 638 N N . MET A 1 82 ? -14.328 2.314 8.081 1.00 98.62 82 MET A N 1
ATOM 639 C CA . MET A 1 82 ? -12.874 2.187 7.930 1.00 98.62 82 MET A CA 1
ATOM 640 C C . MET A 1 82 ? -12.496 1.510 6.609 1.00 98.62 82 MET A C 1
ATOM 642 O O . MET A 1 82 ? -11.628 2.010 5.891 1.00 98.62 82 MET A O 1
ATOM 646 N N . MET A 1 83 ? -13.194 0.439 6.217 1.00 98.69 83 MET A N 1
ATOM 647 C CA . MET A 1 83 ? -13.014 -0.173 4.894 1.00 98.69 83 MET A CA 1
ATOM 648 C C . MET A 1 83 ? -13.334 0.826 3.777 1.00 98.69 83 MET A C 1
ATOM 650 O O . MET A 1 83 ? -12.591 0.941 2.801 1.00 98.69 83 MET A O 1
ATOM 654 N N . THR A 1 84 ? -14.409 1.605 3.931 1.00 98.12 84 THR A N 1
ATOM 655 C CA . THR A 1 84 ? -14.768 2.666 2.979 1.00 98.12 84 THR A CA 1
ATOM 656 C C . THR A 1 84 ? -13.685 3.743 2.908 1.00 98.12 84 THR A C 1
ATOM 658 O O . THR A 1 84 ? -13.352 4.216 1.816 1.00 98.12 84 THR A O 1
ATOM 661 N N . ALA A 1 85 ? -13.095 4.114 4.048 1.00 98.25 85 ALA A N 1
ATOM 662 C CA . ALA A 1 85 ? -11.994 5.064 4.101 1.00 98.25 85 ALA A CA 1
ATOM 663 C C . ALA A 1 85 ? -10.763 4.554 3.338 1.00 98.25 85 ALA A C 1
ATOM 665 O O . ALA A 1 85 ? -10.208 5.309 2.535 1.00 98.25 85 ALA A O 1
ATOM 666 N N . VAL A 1 86 ? -10.394 3.279 3.512 1.00 98.69 86 VAL A N 1
ATOM 667 C CA . VAL A 1 86 ? -9.302 2.634 2.765 1.00 98.69 86 VAL A CA 1
ATOM 668 C C . VAL A 1 86 ? -9.600 2.609 1.266 1.00 98.69 86 VAL A C 1
ATOM 670 O O . VAL A 1 86 ? -8.782 3.077 0.483 1.00 98.69 86 VAL A O 1
ATOM 673 N N . VAL A 1 87 ? -10.788 2.172 0.841 1.00 98.44 87 VAL A N 1
ATOM 674 C CA . VAL A 1 87 ? -11.154 2.124 -0.590 1.00 98.44 87 VAL A CA 1
ATOM 675 C C . VAL A 1 87 ? -11.103 3.511 -1.239 1.00 98.44 87 VAL A C 1
ATOM 677 O O . VAL A 1 87 ? -10.609 3.666 -2.360 1.00 98.44 87 VAL A O 1
ATOM 680 N N . ASN A 1 88 ? -11.610 4.539 -0.555 1.00 96.75 88 ASN A N 1
ATOM 681 C CA . ASN A 1 88 ? -11.558 5.913 -1.055 1.00 96.75 88 ASN A CA 1
ATOM 682 C C . ASN A 1 88 ? -10.120 6.429 -1.120 1.00 96.75 88 ASN A C 1
ATOM 684 O O . ASN A 1 88 ? -9.732 7.028 -2.124 1.00 96.75 88 ASN A O 1
ATOM 688 N N . HIS A 1 89 ? -9.318 6.137 -0.098 1.00 97.94 89 HIS A N 1
ATOM 689 C CA . HIS A 1 89 ? -7.895 6.423 -0.104 1.00 97.94 89 HIS A CA 1
ATOM 690 C C . HIS A 1 89 ? -7.174 5.746 -1.275 1.00 97.94 89 HIS A C 1
ATOM 692 O O . HIS A 1 89 ? -6.469 6.434 -2.002 1.00 97.94 89 HIS A O 1
ATOM 698 N N . THR A 1 90 ? -7.375 4.451 -1.524 1.00 97.88 90 THR A N 1
ATOM 699 C CA . THR A 1 90 ? -6.700 3.719 -2.608 1.00 97.88 90 THR A CA 1
ATOM 700 C C . THR A 1 90 ? -7.042 4.306 -3.982 1.00 97.88 90 THR A C 1
ATOM 702 O O . THR A 1 90 ? -6.165 4.463 -4.834 1.00 97.88 90 THR A O 1
ATOM 705 N N . LYS A 1 91 ? -8.292 4.747 -4.194 1.00 96.00 91 LYS A N 1
ATOM 706 C CA . LYS A 1 91 ? -8.698 5.474 -5.414 1.00 96.00 91 LYS A CA 1
ATOM 707 C C . LYS A 1 91 ? -7.971 6.816 -5.560 1.00 96.00 91 LYS A C 1
ATOM 709 O O . LYS A 1 91 ? -7.519 7.161 -6.655 1.00 96.00 91 LYS A O 1
ATOM 714 N N . GLU A 1 92 ? -7.861 7.585 -4.477 1.00 96.12 92 GLU A N 1
ATOM 715 C CA . GLU A 1 92 ? -7.110 8.846 -4.461 1.00 96.12 92 GLU A CA 1
ATOM 716 C C . GLU A 1 92 ? -5.609 8.615 -4.673 1.00 96.12 92 GLU A C 1
ATOM 718 O O . GLU A 1 92 ? -4.990 9.331 -5.463 1.00 96.12 92 GLU A O 1
ATOM 723 N N . ALA A 1 93 ? -5.044 7.593 -4.029 1.00 96.75 93 ALA A N 1
ATOM 724 C CA . ALA A 1 93 ? -3.646 7.201 -4.116 1.00 96.75 93 ALA A CA 1
ATOM 725 C C . ALA A 1 93 ? -3.280 6.772 -5.538 1.00 96.75 93 ALA A C 1
ATOM 727 O O . ALA A 1 93 ? -2.288 7.261 -6.061 1.00 96.75 93 ALA A O 1
ATOM 728 N N . ALA A 1 94 ? -4.107 5.974 -6.223 1.00 95.56 94 ALA A N 1
ATOM 729 C CA . ALA A 1 94 ? -3.877 5.598 -7.621 1.00 95.56 94 ALA A CA 1
ATOM 730 C C . ALA A 1 94 ? -3.785 6.827 -8.548 1.00 95.56 94 ALA A C 1
ATOM 732 O O . ALA A 1 94 ? -2.875 6.939 -9.376 1.00 95.56 94 ALA A O 1
ATOM 733 N N . LYS A 1 95 ? -4.685 7.805 -8.366 1.00 93.69 95 LYS A N 1
ATOM 734 C CA . LYS A 1 95 ? -4.654 9.076 -9.107 1.00 93.69 95 LYS A CA 1
ATOM 735 C C . LYS A 1 95 ? -3.425 9.919 -8.744 1.00 93.69 95 LYS A C 1
ATOM 737 O O . LYS A 1 95 ? -2.796 10.507 -9.629 1.00 93.69 95 LYS A O 1
ATOM 742 N N . ALA A 1 96 ? -3.100 10.020 -7.459 1.00 94.19 96 ALA A N 1
ATOM 743 C CA . ALA A 1 96 ? -1.964 10.794 -6.968 1.00 94.19 96 ALA A CA 1
ATOM 744 C C . ALA A 1 96 ? -0.633 10.198 -7.438 1.00 94.19 96 ALA A C 1
ATOM 746 O O . ALA A 1 96 ? 0.227 10.934 -7.915 1.00 94.19 96 ALA A O 1
ATOM 747 N N . PHE A 1 97 ? -0.507 8.874 -7.398 1.00 94.56 97 PHE A N 1
ATOM 748 C CA . PHE A 1 97 ? 0.652 8.125 -7.861 1.00 94.56 97 PHE A CA 1
ATOM 749 C C . PHE A 1 97 ? 0.904 8.360 -9.349 1.00 94.56 97 PHE A C 1
ATOM 751 O O . PHE A 1 97 ? 1.993 8.770 -9.739 1.00 94.56 97 PHE A O 1
ATOM 758 N N . ALA A 1 98 ? -0.132 8.218 -10.180 1.00 91.69 98 ALA A N 1
ATOM 759 C CA . ALA A 1 98 ? -0.019 8.458 -11.614 1.00 91.69 98 ALA A CA 1
ATOM 760 C C . ALA A 1 98 ? 0.229 9.934 -11.965 1.00 91.69 98 ALA A C 1
ATOM 762 O O . ALA A 1 98 ? 1.009 10.243 -12.859 1.00 91.69 98 ALA A O 1
ATOM 763 N N . SER A 1 99 ? -0.395 10.886 -11.273 1.00 88.56 99 SER A N 1
ATOM 764 C CA . SER A 1 99 ? -0.142 12.314 -11.537 1.00 88.56 99 SER A CA 1
ATOM 765 C C . SER A 1 99 ? 1.163 12.828 -10.919 1.00 88.56 99 SER A C 1
ATOM 767 O O . SER A 1 99 ? 1.656 13.883 -11.315 1.00 88.56 99 SER A O 1
ATOM 769 N N . GLY A 1 100 ? 1.723 12.106 -9.946 1.00 85.06 100 GLY A N 1
ATOM 770 C CA . GLY A 1 100 ? 2.822 12.574 -9.110 1.00 85.06 100 GLY A CA 1
ATOM 771 C C . GLY A 1 100 ? 2.446 13.789 -8.253 1.00 85.06 100 GLY A C 1
ATOM 772 O O . GLY A 1 100 ? 3.326 14.594 -7.940 1.00 85.06 100 GLY A O 1
ATOM 773 N N . ASN A 1 101 ? 1.152 13.956 -7.942 1.00 86.81 101 ASN A N 1
ATOM 774 C CA . ASN A 1 101 ? 0.590 15.069 -7.180 1.00 86.81 101 ASN A CA 1
ATOM 775 C C . ASN A 1 101 ? -0.335 14.559 -6.061 1.00 86.81 101 ASN A C 1
ATOM 777 O O . ASN A 1 101 ? -1.426 14.051 -6.314 1.00 86.81 101 ASN A O 1
ATOM 781 N N . VAL A 1 102 ? 0.084 14.776 -4.813 1.00 89.62 102 VAL A N 1
ATOM 782 C CA . VAL A 1 102 ? -0.595 14.292 -3.598 1.00 89.62 102 VAL A CA 1
ATOM 783 C C . VAL A 1 102 ? -1.599 15.284 -2.996 1.00 89.62 102 VAL A C 1
ATOM 785 O O . VAL A 1 102 ? -2.349 14.928 -2.093 1.00 89.62 102 VAL A O 1
ATOM 788 N N . SER A 1 103 ? -1.670 16.520 -3.506 1.00 84.75 103 SER A N 1
ATOM 789 C CA . SER A 1 103 ? -2.530 17.584 -2.946 1.00 84.75 103 SER A CA 1
ATOM 790 C C . SER A 1 103 ? -4.030 17.267 -2.978 1.00 84.75 103 SER A C 1
ATOM 792 O O . SER A 1 103 ? -4.796 17.820 -2.193 1.00 84.75 103 SER A O 1
ATOM 794 N N . GLY A 1 104 ? -4.451 16.368 -3.871 1.00 85.56 104 GLY A N 1
ATOM 795 C CA . GLY A 1 104 ? -5.839 15.927 -3.999 1.00 85.56 104 GLY A CA 1
ATOM 796 C C . GLY A 1 104 ? -6.240 14.780 -3.068 1.00 85.56 104 GLY A C 1
ATOM 797 O O . GLY A 1 104 ? -7.384 14.346 -3.153 1.00 85.56 104 GLY A O 1
ATOM 798 N N . MET A 1 105 ? -5.332 14.264 -2.229 1.00 90.62 105 MET A N 1
ATOM 799 C CA . MET A 1 105 ? -5.627 13.150 -1.322 1.00 90.62 105 MET A CA 1
ATOM 800 C C . MET A 1 105 ? -6.312 13.664 -0.054 1.00 90.62 105 MET A C 1
ATOM 802 O O . MET A 1 105 ? -5.682 14.300 0.793 1.00 90.62 105 MET A O 1
ATOM 806 N N . THR A 1 106 ? -7.607 13.399 0.083 1.00 92.50 106 THR A N 1
ATOM 807 C CA . THR A 1 106 ? -8.429 13.857 1.206 1.00 92.50 106 THR A CA 1
ATOM 808 C C . THR A 1 106 ? -8.504 12.844 2.346 1.00 92.50 106 THR A C 1
ATOM 810 O O . THR A 1 106 ? -8.775 13.250 3.485 1.00 92.50 106 THR A O 1
ATOM 813 N N . MET A 1 107 ? -8.224 11.572 2.050 1.00 95.06 107 MET A N 1
ATOM 814 C CA . MET A 1 107 ? -8.245 10.446 2.986 1.00 95.06 107 MET A CA 1
ATOM 815 C C . MET A 1 107 ? -6.861 10.085 3.540 1.00 95.06 107 MET A C 1
ATOM 817 O O . MET A 1 107 ? -6.749 9.142 4.311 1.00 95.06 107 MET A O 1
ATOM 821 N N . ALA A 1 108 ? -5.810 10.824 3.181 1.00 94.19 108 ALA A N 1
ATOM 822 C CA . ALA A 1 108 ? -4.440 10.570 3.622 1.00 94.19 108 ALA A CA 1
ATOM 823 C C . ALA A 1 108 ? -3.975 11.566 4.696 1.00 94.19 108 ALA A C 1
ATOM 825 O O . ALA A 1 108 ? -4.295 12.760 4.649 1.00 94.19 108 ALA A O 1
ATOM 826 N N . ALA A 1 109 ? -3.183 11.082 5.649 1.00 93.38 109 ALA A N 1
ATOM 827 C CA . ALA A 1 109 ? -2.428 11.919 6.568 1.00 93.38 109 ALA A CA 1
ATOM 828 C C . ALA A 1 109 ? -1.214 12.547 5.847 1.00 93.38 109 ALA A C 1
ATOM 830 O O . ALA A 1 109 ? -0.746 12.012 4.837 1.00 93.38 109 ALA A O 1
ATOM 831 N N . PRO A 1 110 ? -0.660 13.666 6.356 1.00 88.38 110 PRO A N 1
ATOM 832 C CA . PRO A 1 110 ? 0.507 14.308 5.745 1.00 88.38 110 PRO A CA 1
ATOM 833 C C . PRO A 1 110 ? 1.726 13.383 5.606 1.00 88.38 110 PRO A C 1
ATOM 835 O O . PRO A 1 110 ? 2.446 13.459 4.614 1.00 88.38 110 PRO A O 1
ATOM 838 N N . SER A 1 111 ? 1.938 12.483 6.570 1.00 86.50 111 SER A N 1
ATOM 839 C CA . SER A 1 111 ? 3.004 11.473 6.537 1.00 86.50 111 SER A CA 1
ATOM 840 C C . SER A 1 111 ? 2.897 10.566 5.309 1.00 86.50 111 SER A C 1
ATOM 842 O O . SER A 1 111 ? 3.869 10.414 4.568 1.00 86.50 111 SER A O 1
ATOM 844 N N . TYR A 1 112 ? 1.702 10.036 5.040 1.00 95.19 112 TYR A N 1
ATOM 845 C CA . TYR A 1 112 ? 1.432 9.224 3.857 1.00 95.19 112 TYR A CA 1
ATOM 846 C C . TYR A 1 112 ? 1.666 10.009 2.562 1.00 95.19 112 TYR A C 1
ATOM 848 O O . TYR A 1 112 ? 2.339 9.529 1.651 1.00 95.19 112 TYR A O 1
ATOM 856 N N . GLN A 1 113 ? 1.142 11.239 2.485 1.00 86.62 113 GLN A N 1
ATOM 857 C CA . GLN A 1 113 ? 1.310 12.109 1.315 1.00 86.62 113 GLN A CA 1
ATOM 858 C C . GLN A 1 113 ? 2.792 12.354 0.996 1.00 86.62 113 GLN A C 1
ATOM 860 O O . GLN A 1 113 ? 3.182 12.301 -0.171 1.00 86.62 113 GLN A O 1
ATOM 865 N N . ASN A 1 114 ? 3.624 12.578 2.017 1.00 84.75 114 ASN A N 1
ATOM 866 C CA . ASN A 1 114 ? 5.065 12.762 1.848 1.00 84.75 114 ASN A CA 1
ATOM 867 C C . ASN A 1 114 ? 5.743 11.489 1.324 1.00 84.75 114 ASN A C 1
ATOM 869 O O . ASN A 1 114 ? 6.448 11.560 0.320 1.00 84.75 114 ASN A O 1
ATOM 873 N N . ARG A 1 115 ? 5.460 10.322 1.920 1.00 90.69 115 ARG A N 1
ATOM 874 C CA . ARG A 1 115 ? 6.007 9.032 1.461 1.00 90.69 115 ARG A CA 1
ATOM 875 C C . ARG A 1 115 ? 5.613 8.734 0.014 1.00 90.69 115 ARG A C 1
ATOM 877 O O . ARG A 1 115 ? 6.459 8.362 -0.795 1.00 90.69 115 ARG A O 1
ATOM 884 N N . LEU A 1 116 ? 4.343 8.938 -0.347 1.00 94.00 116 LEU A N 1
ATOM 885 C CA . LEU A 1 116 ? 3.883 8.738 -1.723 1.00 94.00 116 LEU A CA 1
ATOM 886 C C . LEU A 1 116 ? 4.594 9.694 -2.688 1.00 94.00 116 LEU A C 1
ATOM 888 O O . LEU A 1 116 ? 4.999 9.288 -3.777 1.00 94.00 116 LEU A O 1
ATOM 892 N N . LYS A 1 117 ? 4.781 10.955 -2.282 1.00 86.31 117 LYS A N 1
ATOM 893 C CA . LYS A 1 117 ? 5.512 11.942 -3.074 1.00 86.31 117 LYS A CA 1
ATOM 894 C C . LYS A 1 117 ? 6.956 11.504 -3.322 1.00 86.31 117 LYS A C 1
ATOM 896 O O . LYS A 1 117 ? 7.363 11.504 -4.480 1.00 86.31 117 LYS A O 1
ATOM 901 N N . GLU A 1 118 ? 7.679 11.084 -2.286 1.00 84.56 118 GLU A N 1
ATOM 902 C CA . GLU A 1 118 ? 9.052 10.571 -2.395 1.00 84.56 118 GLU A CA 1
ATOM 903 C C . GLU A 1 118 ? 9.148 9.408 -3.387 1.00 84.56 118 GLU A C 1
ATOM 905 O O . GLU A 1 118 ? 9.977 9.442 -4.297 1.00 84.56 118 GLU A O 1
ATOM 910 N N . VAL A 1 119 ? 8.239 8.429 -3.289 1.00 92.81 119 VAL A N 1
ATOM 911 C CA . VAL A 1 119 ? 8.182 7.305 -4.236 1.00 92.81 119 VAL A CA 1
ATOM 912 C C . VAL A 1 119 ? 7.944 7.805 -5.663 1.00 92.81 119 VAL A C 1
ATOM 914 O O . VAL A 1 119 ? 8.679 7.437 -6.579 1.00 92.81 119 VAL A O 1
ATOM 917 N N . THR A 1 120 ? 6.950 8.674 -5.880 1.00 90.50 120 THR A N 1
ATOM 918 C CA . THR A 1 120 ? 6.658 9.179 -7.233 1.00 90.50 120 THR A CA 1
ATOM 919 C C . THR A 1 120 ? 7.787 10.030 -7.809 1.00 90.50 120 THR A C 1
ATOM 921 O O . THR A 1 120 ? 8.016 9.991 -9.015 1.00 90.50 120 THR A O 1
ATOM 924 N N . ASP A 1 121 ? 8.511 10.783 -6.982 1.00 83.19 121 ASP A N 1
ATOM 925 C CA . ASP A 1 121 ? 9.642 11.591 -7.430 1.00 83.19 121 ASP A CA 1
ATOM 926 C C . ASP A 1 121 ? 10.854 10.708 -7.781 1.00 83.19 121 ASP A C 1
ATOM 928 O O . ASP A 1 121 ? 11.531 10.989 -8.770 1.00 83.19 121 ASP A O 1
ATOM 932 N N . GLY A 1 122 ? 11.061 9.592 -7.071 1.00 80.69 122 GLY A N 1
ATOM 933 C CA . GLY A 1 122 ? 12.040 8.561 -7.440 1.00 80.69 122 GLY A CA 1
ATOM 934 C C . GLY A 1 122 ? 11.711 7.849 -8.760 1.00 80.69 122 GLY A C 1
ATOM 935 O O . GLY A 1 122 ? 12.590 7.608 -9.590 1.00 80.69 122 GLY A O 1
ATOM 936 N N . LEU A 1 123 ? 10.432 7.561 -9.017 1.00 88.44 123 LEU A N 1
ATOM 937 C CA . LEU A 1 123 ? 10.003 7.002 -10.306 1.00 88.44 123 LEU A CA 1
ATOM 938 C C . LEU A 1 123 ? 10.195 8.007 -11.450 1.00 88.44 123 LEU A C 1
ATOM 940 O O . LEU A 1 123 ? 10.682 7.645 -12.519 1.00 88.44 123 LEU A O 1
ATOM 944 N N . LYS A 1 124 ? 9.885 9.289 -11.222 1.00 84.94 124 LYS A N 1
ATOM 945 C CA . LYS A 1 124 ? 10.143 10.352 -12.205 1.00 84.94 124 LYS A CA 1
ATOM 946 C C . LYS A 1 124 ? 11.631 10.499 -12.514 1.00 84.94 124 LYS A C 1
ATOM 948 O O . LYS A 1 124 ? 11.985 10.599 -13.686 1.00 84.94 124 LYS A O 1
ATOM 953 N N . SER A 1 125 ? 12.492 10.525 -11.494 1.00 79.06 125 SER A N 1
ATOM 954 C CA . SER A 1 125 ? 13.937 10.718 -11.682 1.00 79.06 125 SER A CA 1
ATOM 955 C C . SER A 1 125 ? 14.588 9.552 -12.427 1.00 79.06 125 SER A C 1
ATOM 957 O O . SER A 1 125 ? 15.479 9.773 -13.243 1.00 79.06 125 SER A O 1
ATOM 959 N N . SER A 1 126 ? 14.092 8.331 -12.219 1.00 81.12 126 SER A N 1
ATOM 960 C CA . SER A 1 126 ? 14.542 7.121 -12.918 1.00 81.12 126 SER A CA 1
ATOM 961 C C . SER A 1 126 ? 13.878 6.894 -14.283 1.00 81.12 126 SER A C 1
ATOM 963 O O . SER A 1 126 ? 14.177 5.902 -14.935 1.00 81.12 126 SER A O 1
ATOM 965 N N . SER A 1 127 ? 12.989 7.787 -14.743 1.00 85.69 127 SER A N 1
ATOM 966 C CA . SER A 1 127 ? 12.152 7.573 -15.943 1.00 85.69 127 SER A CA 1
ATOM 967 C C . SER A 1 127 ? 11.352 6.258 -15.909 1.00 85.69 127 SER A C 1
ATOM 969 O O . SER A 1 127 ? 11.055 5.675 -16.947 1.00 85.69 127 SER A O 1
ATOM 971 N N . THR A 1 128 ? 10.967 5.811 -14.710 1.00 88.50 128 THR A N 1
ATOM 972 C CA . THR A 1 128 ? 10.064 4.674 -14.519 1.00 88.50 128 THR A CA 1
ATOM 973 C C . THR A 1 128 ? 8.622 5.165 -14.527 1.00 88.50 128 THR A C 1
ATOM 975 O O . THR A 1 128 ? 8.251 6.109 -13.825 1.00 88.50 128 THR A O 1
ATOM 978 N N . TYR A 1 129 ? 7.780 4.499 -15.299 1.00 92.56 129 TYR A N 1
ATOM 979 C CA . TYR A 1 129 ? 6.370 4.793 -15.469 1.00 92.56 129 TYR A CA 1
ATOM 980 C C . TYR A 1 129 ? 5.510 3.693 -14.858 1.00 92.56 129 TYR A C 1
ATOM 982 O O . TYR A 1 129 ? 5.856 2.513 -14.853 1.00 92.56 129 TYR A O 1
ATOM 990 N N . TYR A 1 130 ? 4.339 4.090 -14.379 1.00 93.62 130 TYR A N 1
ATOM 991 C CA . TYR A 1 130 ? 3.312 3.191 -13.893 1.00 93.62 130 TYR A CA 1
ATOM 992 C C . TYR A 1 130 ? 2.074 3.309 -14.769 1.00 93.62 130 TYR A C 1
ATOM 994 O O . TYR A 1 130 ? 1.649 4.403 -15.152 1.00 93.62 130 TYR A O 1
ATOM 1002 N N . LYS A 1 131 ? 1.478 2.164 -15.074 1.00 95.12 131 LYS A N 1
ATOM 1003 C CA . LYS A 1 131 ? 0.140 2.080 -15.636 1.00 95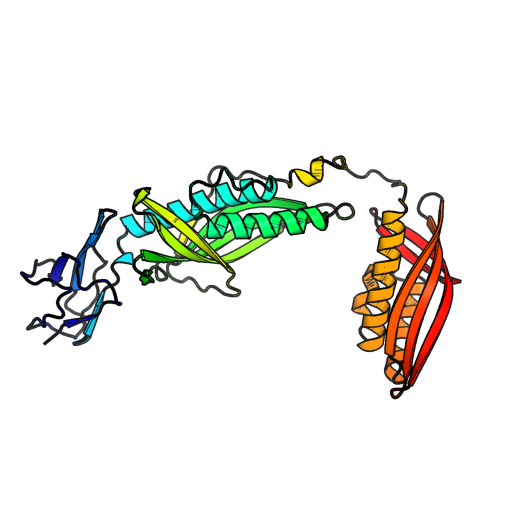.12 131 LYS A CA 1
ATOM 1004 C C . LYS A 1 131 ? -0.651 1.093 -14.801 1.00 95.12 131 LYS A C 1
ATOM 1006 O O . LYS A 1 131 ? -0.207 -0.041 -14.638 1.00 95.12 131 LYS A O 1
ATOM 1011 N N . GLY A 1 132 ? -1.805 1.490 -14.279 1.00 95.56 132 GLY A N 1
ATOM 1012 C CA . GLY A 1 132 ? -2.574 0.584 -13.440 1.00 95.56 132 GLY A CA 1
ATOM 1013 C C . GLY A 1 132 ? -4.012 0.984 -13.168 1.00 95.56 132 GLY A C 1
ATOM 1014 O O . GLY A 1 132 ? -4.418 2.127 -13.362 1.00 95.56 132 GLY A O 1
ATOM 1015 N N . THR A 1 133 ? -4.780 -0.013 -12.742 1.00 96.81 133 THR A N 1
ATOM 1016 C CA . THR A 1 133 ? -6.197 0.079 -12.395 1.00 96.81 133 THR A CA 1
ATOM 1017 C C . THR A 1 133 ? -6.435 -0.660 -11.085 1.00 96.81 133 THR A C 1
ATOM 1019 O O . THR A 1 133 ? -6.135 -1.850 -10.996 1.00 96.81 133 THR A O 1
ATOM 1022 N N . TYR A 1 134 ? -7.025 0.024 -10.109 1.00 97.69 134 TYR A N 1
ATOM 1023 C CA . TYR A 1 134 ? -7.508 -0.579 -8.866 1.00 97.69 134 TYR A CA 1
ATOM 1024 C C . TYR A 1 134 ? -8.880 -1.236 -9.079 1.00 97.69 134 TYR A C 1
ATOM 1026 O O . TYR A 1 134 ? -9.806 -0.571 -9.563 1.00 97.69 134 TYR A O 1
ATOM 1034 N N . LEU A 1 135 ? -9.014 -2.518 -8.721 1.00 98.19 135 LEU A N 1
ATOM 1035 C CA . LEU A 1 135 ? -10.199 -3.339 -8.998 1.00 98.19 135 LEU A CA 1
ATOM 1036 C C . LEU A 1 135 ? -11.053 -3.594 -7.753 1.00 98.19 135 LEU A C 1
ATOM 1038 O O . LEU A 1 135 ? -12.268 -3.409 -7.800 1.00 98.19 135 LEU A O 1
ATOM 1042 N N . SER A 1 136 ? -10.446 -4.025 -6.651 1.00 98.38 136 SER A N 1
ATOM 1043 C CA . SER A 1 136 ? -11.145 -4.296 -5.390 1.00 98.38 136 SER A CA 1
ATOM 1044 C C . SER A 1 136 ? -10.165 -4.406 -4.228 1.00 98.38 136 SER A C 1
ATOM 1046 O O . SER A 1 136 ? -8.958 -4.529 -4.435 1.00 98.38 136 SER A O 1
ATOM 1048 N N . THR A 1 137 ? -10.691 -4.390 -3.006 1.00 98.44 137 THR A N 1
ATOM 1049 C CA . THR A 1 137 ? -9.950 -4.796 -1.807 1.00 98.44 137 THR A CA 1
ATOM 1050 C C . THR A 1 137 ? -10.737 -5.872 -1.077 1.00 98.44 137 THR A C 1
ATOM 1052 O O . THR A 1 137 ? -11.942 -5.721 -0.866 1.00 98.44 137 THR A O 1
ATOM 1055 N N . VAL A 1 138 ? -10.059 -6.954 -0.703 1.00 98.50 138 VAL A N 1
ATOM 1056 C CA . VAL A 1 138 ? -10.572 -7.982 0.209 1.00 98.50 138 VAL A CA 1
ATOM 1057 C C . VAL A 1 138 ? -10.043 -7.668 1.602 1.00 98.50 138 VAL A C 1
ATOM 1059 O O . VAL A 1 138 ? -8.833 -7.620 1.785 1.00 98.50 138 VAL A O 1
ATOM 1062 N N . PHE A 1 139 ? -10.931 -7.418 2.557 1.00 98.44 139 PHE A N 1
ATOM 1063 C CA . PHE A 1 139 ? -10.587 -7.066 3.933 1.00 98.44 139 PHE A CA 1
ATOM 1064 C C . PHE A 1 139 ? -10.718 -8.262 4.864 1.00 98.44 139 PHE A C 1
ATOM 1066 O O . PHE A 1 139 ? -11.659 -9.042 4.715 1.00 98.44 139 PHE A O 1
ATOM 1073 N N . ASP A 1 140 ? -9.815 -8.337 5.836 1.00 97.88 140 ASP A N 1
ATOM 1074 C CA . ASP A 1 140 ? -9.885 -9.258 6.968 1.00 97.88 140 ASP A CA 1
ATOM 1075 C C . ASP A 1 140 ? -10.688 -8.618 8.107 1.00 97.88 140 ASP A C 1
ATOM 1077 O O . ASP A 1 140 ? -10.245 -7.641 8.717 1.00 97.88 140 ASP A O 1
ATOM 1081 N N . LEU A 1 141 ? -11.879 -9.151 8.379 1.00 96.81 141 LEU A N 1
ATOM 1082 C CA . LEU A 1 141 ? -12.782 -8.628 9.404 1.00 96.81 141 LEU A CA 1
ATOM 1083 C C . LEU A 1 141 ? -12.266 -8.871 10.831 1.00 96.81 141 LEU A C 1
ATOM 1085 O O . LEU A 1 141 ? -12.626 -8.119 11.734 1.00 96.81 141 LEU A O 1
ATOM 1089 N N . ASP A 1 142 ? -11.371 -9.839 11.032 1.00 95.69 142 ASP A N 1
ATOM 1090 C CA . ASP A 1 142 ? -10.820 -10.160 12.353 1.00 95.69 142 ASP A CA 1
ATOM 1091 C C . ASP A 1 142 ? -9.588 -9.304 12.698 1.00 95.69 142 ASP A C 1
ATOM 1093 O O . ASP A 1 142 ? -9.195 -9.181 13.868 1.00 95.69 142 ASP A O 1
ATOM 1097 N N . SER A 1 143 ? -8.997 -8.657 11.686 1.00 96.62 143 SER A N 1
ATOM 1098 C CA . SER A 1 143 ? -7.802 -7.814 11.827 1.00 96.62 143 SER A CA 1
ATOM 1099 C C . SER A 1 143 ? -8.046 -6.467 12.507 1.00 96.62 143 SER A C 1
ATOM 1101 O O . SER A 1 143 ? -7.083 -5.807 12.896 1.00 96.62 143 SER A O 1
ATOM 1103 N N . PHE A 1 144 ? -9.305 -6.047 12.658 1.00 97.38 144 PHE A N 1
ATOM 1104 C CA . PHE A 1 144 ? -9.636 -4.717 13.156 1.00 97.38 144 PHE A CA 1
ATOM 1105 C C . PHE A 1 144 ? -9.185 -4.531 14.601 1.00 97.38 144 PHE A C 1
ATOM 1107 O O . PHE A 1 144 ? -9.606 -5.262 15.505 1.00 97.38 144 PHE A O 1
ATOM 1114 N N . ARG A 1 145 ? -8.355 -3.515 14.831 1.00 95.81 145 ARG A N 1
ATOM 1115 C CA . ARG A 1 145 ? -7.906 -3.096 16.164 1.00 95.81 145 ARG A CA 1
ATOM 1116 C C . ARG A 1 145 ? -8.090 -1.600 16.324 1.00 95.81 145 ARG A C 1
ATOM 1118 O O . ARG A 1 145 ? -7.934 -0.850 15.366 1.00 95.81 145 ARG A O 1
ATOM 1125 N N . LEU A 1 146 ? -8.446 -1.168 17.527 1.00 96.12 146 LEU A N 1
ATOM 1126 C CA . LEU A 1 146 ? -8.605 0.236 17.890 1.00 96.12 146 LEU A CA 1
ATOM 1127 C C . LEU A 1 146 ? -7.772 0.477 19.136 1.00 96.12 146 LEU A C 1
ATOM 1129 O O . LEU A 1 146 ? -7.961 -0.200 20.143 1.00 96.12 146 LEU A O 1
ATOM 1133 N N . TYR A 1 147 ? -6.887 1.456 19.076 1.00 94.69 147 TYR A N 1
ATOM 1134 C CA . TYR A 1 147 ? -5.922 1.693 20.134 1.00 94.69 147 TYR A CA 1
ATOM 1135 C C . TYR A 1 147 ? -5.546 3.164 20.211 1.00 94.69 147 TYR A C 1
ATOM 1137 O O . TYR A 1 147 ? -5.928 3.980 19.362 1.00 94.69 147 TYR A O 1
ATOM 1145 N N . LYS A 1 148 ? -4.817 3.520 21.264 1.00 92.50 148 LYS A N 1
ATOM 1146 C CA . LYS A 1 148 ? -4.313 4.871 21.454 1.00 92.50 148 LYS A CA 1
ATOM 1147 C C . LYS A 1 148 ? -2.795 4.843 21.509 1.00 92.50 148 LYS A C 1
ATOM 1149 O O . LYS A 1 148 ? -2.219 4.182 22.359 1.00 92.50 148 LYS A O 1
ATOM 1154 N N . GLU A 1 149 ? -2.158 5.600 20.628 1.00 91.38 149 GLU A N 1
ATOM 1155 C CA . GLU A 1 149 ? -0.702 5.729 20.555 1.00 91.38 149 GLU A CA 1
ATOM 1156 C C . GLU A 1 149 ? -0.352 7.217 20.522 1.00 91.38 149 GLU A C 1
ATOM 1158 O O . GLU A 1 149 ? -0.995 7.992 19.811 1.00 91.38 149 GLU A O 1
ATOM 1163 N N . ASP A 1 150 ? 0.608 7.644 21.347 1.00 88.81 150 ASP A N 1
ATOM 1164 C CA . ASP A 1 150 ? 1.040 9.047 21.459 1.00 88.81 150 ASP A CA 1
ATOM 1165 C C . ASP A 1 150 ? -0.118 10.048 21.656 1.00 88.81 150 ASP A C 1
ATOM 1167 O O . ASP A 1 150 ? -0.128 11.174 21.154 1.00 88.81 150 ASP A O 1
ATOM 1171 N N . GLY A 1 151 ? -1.144 9.623 22.399 1.00 89.44 151 GLY A N 1
ATOM 1172 C CA . GLY A 1 151 ? -2.333 10.426 22.680 1.00 89.44 151 GLY A CA 1
ATOM 1173 C C . GLY A 1 151 ? -3.349 10.504 21.535 1.00 89.44 151 GLY A C 1
ATOM 1174 O O . GLY A 1 151 ? -4.398 11.123 21.721 1.00 89.44 151 GLY A O 1
ATOM 1175 N N . GLN A 1 152 ? -3.100 9.856 20.398 1.00 92.88 152 GLN A N 1
ATOM 1176 C CA . GLN A 1 152 ? -3.983 9.833 19.234 1.00 92.88 152 GLN A CA 1
ATOM 1177 C C . GLN A 1 152 ? -4.685 8.486 19.097 1.00 92.88 152 GLN A C 1
ATOM 1179 O O . GLN A 1 152 ? -4.098 7.434 19.329 1.00 92.88 152 GLN A O 1
ATOM 1184 N N . TRP A 1 153 ? -5.955 8.521 18.702 1.00 96.00 153 TRP A N 1
ATOM 1185 C CA . TRP A 1 153 ? -6.686 7.305 18.370 1.00 96.00 153 TRP A CA 1
ATOM 1186 C C . TRP A 1 153 ? -6.244 6.784 17.009 1.00 96.00 153 TRP A C 1
ATOM 1188 O O . TRP A 1 153 ? -6.257 7.530 16.022 1.00 96.00 153 TRP A O 1
ATOM 1198 N N . LYS A 1 154 ? -5.893 5.503 16.973 1.00 97.44 154 LYS A N 1
ATOM 1199 C CA . LYS A 1 154 ? -5.484 4.779 15.780 1.00 97.44 154 LYS A CA 1
ATOM 1200 C C . LYS A 1 154 ? -6.313 3.519 15.609 1.00 97.44 154 LYS A C 1
ATOM 1202 O O . LYS A 1 154 ? -6.806 2.949 16.579 1.00 97.44 154 LYS A O 1
ATOM 1207 N N . THR A 1 155 ? -6.485 3.103 14.366 1.00 97.75 155 THR A N 1
ATOM 1208 C CA . THR A 1 155 ? -7.063 1.803 14.051 1.00 97.75 155 THR A CA 1
ATOM 1209 C C . THR A 1 155 ? -6.259 1.130 12.963 1.00 97.75 155 THR A C 1
ATOM 1211 O O . THR A 1 155 ? -5.716 1.794 12.078 1.00 97.75 155 THR A O 1
ATOM 1214 N N . GLU A 1 156 ? -6.182 -0.187 13.056 1.00 97.69 156 GLU A N 1
ATOM 1215 C CA . GLU A 1 156 ? -5.525 -1.031 12.076 1.00 97.69 156 GLU A CA 1
ATOM 1216 C C . GLU A 1 156 ? -6.504 -2.020 11.477 1.00 97.69 156 GLU A C 1
ATOM 1218 O O . GLU A 1 156 ? -7.401 -2.507 12.164 1.00 97.69 156 GLU A O 1
ATOM 1223 N N . LEU A 1 157 ? -6.316 -2.292 10.190 1.00 98.06 157 LEU A N 1
ATOM 1224 C CA . LEU A 1 157 ? -6.993 -3.350 9.456 1.00 98.06 157 LEU A CA 1
ATOM 1225 C C . LEU A 1 157 ? -6.090 -3.863 8.337 1.00 98.06 157 LEU A C 1
ATOM 1227 O O . LEU A 1 157 ? -5.262 -3.125 7.793 1.00 98.06 157 LEU A O 1
ATOM 1231 N N . LYS A 1 158 ? -6.285 -5.121 7.961 1.00 98.44 158 LYS A N 1
ATOM 1232 C CA . LYS A 1 158 ? -5.573 -5.783 6.872 1.00 98.44 158 LYS A CA 1
ATOM 1233 C C . LYS A 1 158 ? -6.457 -5.917 5.644 1.00 98.44 158 LYS A C 1
ATOM 1235 O O . LYS A 1 158 ? -7.671 -6.119 5.737 1.00 98.44 158 LYS A O 1
ATOM 1240 N N . GLY A 1 159 ? -5.835 -5.829 4.475 1.00 97.88 159 GLY A N 1
ATOM 1241 C CA . GLY A 1 159 ? -6.524 -6.084 3.223 1.00 97.88 159 GLY A CA 1
ATOM 1242 C C . GLY A 1 159 ? -5.592 -6.442 2.079 1.00 97.88 159 GLY A C 1
ATOM 1243 O O . GLY A 1 159 ? -4.418 -6.083 2.069 1.00 97.88 159 GLY A O 1
ATOM 1244 N N . ILE A 1 160 ? -6.145 -7.151 1.101 1.00 98.31 160 ILE A N 1
ATOM 1245 C CA . ILE A 1 160 ? -5.485 -7.506 -0.151 1.00 98.31 160 ILE A CA 1
ATOM 1246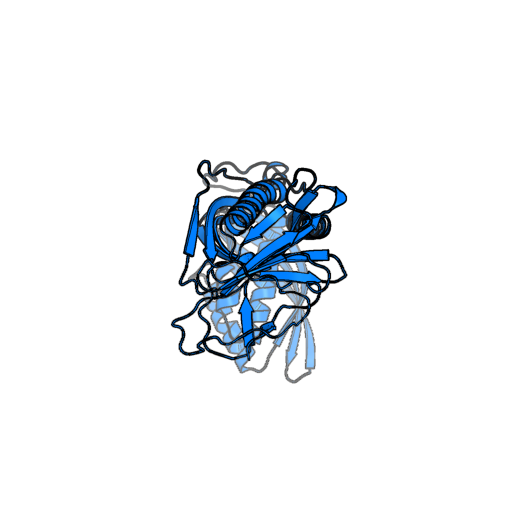 C C . ILE A 1 160 ? -6.113 -6.661 -1.254 1.00 98.31 160 ILE A C 1
ATOM 1248 O O . ILE A 1 160 ? -7.289 -6.832 -1.593 1.00 98.31 160 ILE A O 1
ATOM 1252 N N . GLU A 1 161 ? -5.343 -5.731 -1.810 1.00 97.75 161 GLU A N 1
ATOM 1253 C CA . GLU A 1 161 ? -5.765 -4.948 -2.966 1.00 97.75 161 GLU A CA 1
ATOM 1254 C C . GLU A 1 161 ? -5.508 -5.723 -4.254 1.00 97.75 161 GLU A C 1
ATOM 1256 O O . GLU A 1 161 ? -4.384 -6.151 -4.520 1.00 97.75 161 GLU A O 1
ATOM 1261 N N . LYS A 1 162 ? -6.538 -5.829 -5.093 1.00 97.75 162 LYS A N 1
ATOM 1262 C CA . LYS A 1 162 ? -6.434 -6.375 -6.444 1.00 97.75 162 LYS A CA 1
ATOM 1263 C C . LYS A 1 162 ? -6.261 -5.244 -7.437 1.00 97.75 162 LYS A C 1
ATOM 1265 O O . LYS A 1 162 ? -7.109 -4.349 -7.552 1.00 97.75 162 LYS A O 1
ATOM 1270 N N . HIS A 1 163 ? -5.188 -5.315 -8.207 1.00 97.00 163 HIS A N 1
ATOM 1271 C CA . HIS A 1 163 ? -4.876 -4.358 -9.257 1.00 97.00 163 HIS A CA 1
ATOM 1272 C C . HIS A 1 163 ? -4.606 -5.066 -10.569 1.00 97.00 163 HIS A C 1
ATOM 1274 O O . HIS A 1 163 ? -4.178 -6.213 -10.620 1.00 97.00 163 HIS A O 1
ATOM 1280 N N . LYS A 1 164 ? -4.782 -4.327 -11.657 1.00 97.31 164 LYS A N 1
ATOM 1281 C CA . LYS A 1 164 ? -4.184 -4.654 -12.945 1.00 97.31 164 LYS A CA 1
ATOM 1282 C C . LYS A 1 164 ? -3.165 -3.579 -13.263 1.00 97.31 164 LYS A C 1
ATOM 1284 O O . LYS A 1 164 ? -3.559 -2.453 -13.558 1.00 97.31 164 LYS A O 1
ATOM 1289 N N . SER A 1 165 ? -1.877 -3.894 -13.176 1.00 95.44 165 SER A N 1
ATOM 1290 C CA . SER A 1 165 ? -0.819 -2.888 -13.297 1.00 95.44 165 SER A CA 1
ATOM 1291 C C . SER A 1 165 ? 0.430 -3.392 -14.019 1.00 95.44 165 SER A C 1
ATOM 1293 O O . SER A 1 165 ? 0.603 -4.587 -14.268 1.00 95.44 165 SER A O 1
ATOM 1295 N N . ALA A 1 166 ? 1.266 -2.442 -14.429 1.00 94.00 166 ALA A N 1
ATOM 1296 C CA . ALA A 1 166 ? 2.592 -2.651 -14.979 1.00 94.00 166 ALA A CA 1
ATOM 1297 C C . ALA A 1 166 ? 3.482 -1.455 -14.638 1.00 94.00 166 ALA A C 1
ATOM 1299 O O . ALA A 1 166 ? 3.064 -0.300 -14.770 1.00 94.00 166 ALA A O 1
ATOM 1300 N N . TYR A 1 167 ? 4.723 -1.756 -14.272 1.00 91.12 167 TYR A N 1
ATOM 1301 C CA . TYR A 1 167 ? 5.820 -0.803 -14.344 1.00 91.12 167 TYR A CA 1
ATOM 1302 C C . TYR A 1 167 ? 6.517 -0.962 -15.688 1.00 91.12 167 TYR A C 1
ATOM 1304 O O . TYR A 1 167 ? 6.617 -2.073 -16.217 1.00 91.12 167 TYR A O 1
ATOM 1312 N N . TYR A 1 168 ? 6.933 0.156 -16.256 1.00 88.44 168 TYR A N 1
ATOM 1313 C CA . TYR A 1 168 ? 7.545 0.221 -17.571 1.00 88.44 168 TYR A CA 1
ATOM 1314 C C . TYR A 1 168 ? 8.430 1.465 -17.665 1.00 88.44 168 TYR A C 1
ATOM 1316 O O . TYR A 1 168 ? 8.440 2.279 -16.747 1.00 88.44 168 TYR A O 1
ATOM 1324 N N . ASP A 1 169 ? 9.185 1.613 -18.740 1.00 87.44 169 ASP A N 1
ATOM 1325 C CA . ASP A 1 169 ? 10.098 2.737 -18.950 1.00 87.44 169 ASP A CA 1
ATOM 1326 C C . ASP A 1 169 ? 10.070 3.162 -20.426 1.00 87.44 169 ASP A C 1
ATOM 1328 O O . ASP A 1 169 ? 9.192 2.748 -21.187 1.00 87.44 169 ASP A O 1
ATOM 1332 N N . ASP A 1 170 ? 11.019 4.006 -20.831 1.00 77.31 170 ASP A N 1
ATOM 1333 C CA . ASP A 1 170 ? 11.160 4.493 -22.209 1.00 77.31 170 ASP A CA 1
ATOM 1334 C C . ASP A 1 170 ? 11.444 3.361 -23.233 1.00 77.31 170 ASP A C 1
ATOM 1336 O O . ASP A 1 170 ? 11.390 3.593 -24.443 1.00 77.31 170 ASP A O 1
ATOM 1340 N N . TYR A 1 171 ? 11.752 2.140 -22.780 1.00 72.88 171 TYR A N 1
ATOM 1341 C CA . TYR A 1 171 ? 12.230 1.024 -23.606 1.00 72.88 171 TYR A CA 1
ATOM 1342 C C . TYR A 1 171 ? 11.325 -0.207 -23.576 1.00 72.88 171 TYR A C 1
ATOM 1344 O O . TYR A 1 171 ? 11.392 -1.055 -24.468 1.00 72.88 171 TYR A O 1
ATOM 1352 N N . ILE A 1 172 ? 10.492 -0.342 -22.550 1.00 75.38 172 ILE A N 1
ATOM 1353 C CA . ILE A 1 172 ? 9.626 -1.498 -22.351 1.00 75.38 172 ILE A CA 1
ATOM 1354 C C . ILE A 1 172 ? 8.176 -1.032 -22.412 1.00 75.38 172 ILE A C 1
ATOM 1356 O O . ILE A 1 172 ? 7.758 -0.167 -21.656 1.00 75.38 172 ILE A O 1
ATOM 1360 N N . ALA A 1 173 ? 7.369 -1.635 -23.286 1.00 80.00 173 ALA A N 1
ATOM 1361 C CA . ALA A 1 173 ? 5.934 -1.371 -23.303 1.00 80.00 173 ALA A CA 1
ATOM 1362 C C . ALA A 1 173 ? 5.246 -1.961 -22.052 1.00 80.00 173 ALA A C 1
ATOM 1364 O O . ALA A 1 173 ? 5.591 -3.069 -21.621 1.00 80.00 173 ALA A O 1
ATOM 1365 N N . PRO A 1 174 ? 4.226 -1.290 -21.482 1.00 87.19 174 PRO A N 1
ATOM 1366 C CA . PRO A 1 174 ? 3.531 -1.794 -20.305 1.00 87.19 174 PRO A CA 1
ATOM 1367 C C . PRO A 1 174 ? 2.760 -3.077 -20.626 1.00 87.19 174 PRO A C 1
ATOM 1369 O O . PRO A 1 174 ? 1.789 -3.068 -21.385 1.00 87.19 174 PRO A O 1
ATOM 1372 N N . LYS A 1 175 ? 3.138 -4.184 -19.980 1.00 90.00 175 LYS A N 1
ATOM 1373 C CA . LYS A 1 175 ? 2.376 -5.439 -20.006 1.00 90.00 175 LYS A CA 1
ATOM 1374 C C . LYS A 1 175 ? 1.607 -5.608 -18.702 1.00 90.00 175 LYS A C 1
ATOM 1376 O O . LYS A 1 175 ? 2.135 -6.151 -17.734 1.00 90.00 175 LYS A O 1
ATOM 1381 N N . LEU A 1 176 ? 0.359 -5.143 -18.699 1.00 91.12 176 LEU A N 1
ATOM 1382 C CA . LEU A 1 176 ? -0.522 -5.215 -17.536 1.00 91.12 176 LEU A CA 1
ATOM 1383 C C . LEU A 1 176 ? -0.736 -6.658 -17.076 1.00 91.12 176 LEU A C 1
ATOM 1385 O O . LEU A 1 176 ? -1.121 -7.520 -17.871 1.00 91.12 176 LEU A O 1
ATOM 1389 N N . LYS A 1 177 ? -0.548 -6.889 -15.780 1.00 93.94 177 LYS A N 1
ATOM 1390 C CA . LYS A 1 177 ? -0.860 -8.151 -15.111 1.00 93.94 177 LYS A CA 1
ATOM 1391 C C . LYS A 1 177 ? -1.761 -7.886 -13.920 1.00 93.94 177 LYS A C 1
ATOM 1393 O O . LYS A 1 177 ? -1.642 -6.845 -13.275 1.00 93.94 177 LYS A O 1
ATOM 1398 N N . GLU A 1 178 ? -2.644 -8.834 -13.646 1.00 95.25 178 GLU A N 1
ATOM 1399 C CA . GLU A 1 178 ? -3.325 -8.870 -12.358 1.00 95.25 178 GLU A CA 1
ATOM 1400 C C . GLU A 1 178 ? -2.298 -9.162 -11.268 1.00 95.25 178 GLU A C 1
ATOM 1402 O O . GLU A 1 178 ? -1.376 -9.959 -11.463 1.00 95.25 178 GLU A O 1
ATOM 1407 N N . ASN A 1 179 ? -2.406 -8.428 -10.174 1.00 93.38 179 ASN A N 1
ATOM 1408 C CA . ASN A 1 179 ? -1.571 -8.578 -9.003 1.00 93.38 179 ASN A CA 1
ATOM 1409 C C . ASN A 1 179 ? -2.388 -8.284 -7.756 1.00 93.38 179 ASN A C 1
ATOM 1411 O O . ASN A 1 179 ? -3.219 -7.374 -7.738 1.00 93.38 179 ASN A O 1
ATOM 1415 N N . ASP A 1 180 ? -2.064 -9.051 -6.729 1.00 94.31 180 ASP A N 1
ATOM 1416 C CA . ASP A 1 180 ? -2.641 -8.945 -5.407 1.00 94.31 180 ASP A CA 1
ATOM 1417 C C . ASP A 1 180 ? -1.543 -8.419 -4.488 1.00 94.31 180 ASP A C 1
ATOM 1419 O O . ASP A 1 180 ? -0.436 -8.960 -4.455 1.00 94.31 180 ASP A O 1
ATOM 1423 N N . SER A 1 181 ? -1.827 -7.322 -3.792 1.00 94.00 181 SER A N 1
ATOM 1424 C CA . SER A 1 181 ? -0.895 -6.693 -2.857 1.00 94.00 181 SER A CA 1
ATOM 1425 C C . SER A 1 181 ? -1.523 -6.667 -1.471 1.00 94.00 181 SER A C 1
ATOM 1427 O O . SER A 1 181 ? -2.555 -6.025 -1.273 1.00 94.00 181 SER A O 1
ATOM 1429 N N . GLY A 1 182 ? -0.923 -7.390 -0.527 1.00 97.00 182 GLY A N 1
ATOM 1430 C CA . GLY A 1 182 ? -1.337 -7.383 0.872 1.00 97.00 182 GLY A CA 1
ATOM 1431 C C . GLY A 1 182 ? -0.808 -6.153 1.604 1.00 97.00 182 GLY A C 1
ATOM 1432 O O . GLY A 1 182 ? 0.351 -5.778 1.424 1.00 97.00 182 GLY A O 1
ATOM 1433 N N . TYR A 1 183 ? -1.646 -5.545 2.441 1.00 98.00 183 TYR A N 1
ATOM 1434 C CA . TYR A 1 183 ? -1.276 -4.415 3.285 1.00 98.00 183 TYR A CA 1
ATOM 1435 C C . TYR A 1 183 ? -1.872 -4.515 4.687 1.00 98.00 183 TYR A C 1
ATOM 1437 O O . TYR A 1 183 ? -3.033 -4.898 4.858 1.00 98.00 183 TYR A O 1
ATOM 1445 N N . THR A 1 184 ? -1.097 -4.048 5.663 1.00 98.25 184 THR A N 1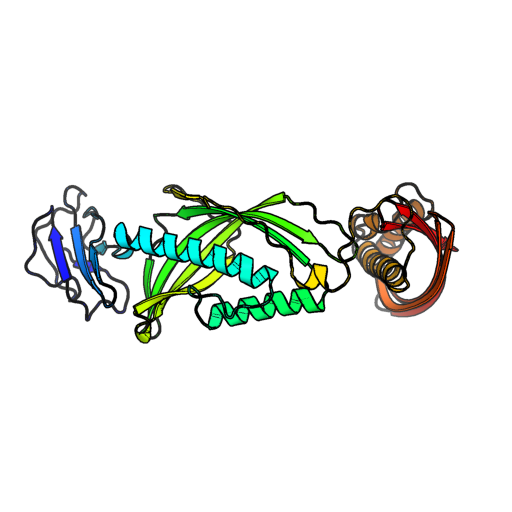
ATOM 1446 C CA . THR A 1 184 ? -1.608 -3.560 6.947 1.00 98.25 184 THR A CA 1
ATOM 1447 C C . THR A 1 184 ? -1.787 -2.042 6.836 1.00 98.25 184 THR A C 1
ATOM 1449 O O . THR A 1 184 ? -0.838 -1.308 6.543 1.00 98.25 184 THR A O 1
ATOM 1452 N N . TYR A 1 185 ? -3.014 -1.554 7.026 1.00 98.50 185 TYR A N 1
ATOM 1453 C CA . TYR A 1 185 ? -3.332 -0.126 7.022 1.00 98.50 185 TYR A CA 1
ATOM 1454 C C . TYR A 1 185 ? -3.410 0.395 8.446 1.00 98.50 185 TYR A C 1
ATOM 1456 O O . TYR A 1 185 ? -4.171 -0.140 9.246 1.00 98.50 185 TYR A O 1
ATOM 1464 N N . THR A 1 186 ? -2.720 1.500 8.718 1.00 98.56 186 THR A N 1
ATOM 1465 C CA . THR A 1 186 ? -2.879 2.258 9.964 1.00 98.56 186 THR A CA 1
ATOM 1466 C C . THR A 1 186 ? -3.611 3.554 9.657 1.00 98.56 186 THR A C 1
ATOM 1468 O O . THR A 1 186 ? -3.170 4.354 8.823 1.00 98.56 186 THR A O 1
ATOM 1471 N N . LEU A 1 187 ? -4.730 3.781 10.338 1.00 98.56 187 LEU A N 1
ATOM 1472 C CA . LEU A 1 187 ? -5.509 5.007 10.269 1.00 98.56 187 LEU A CA 1
ATOM 1473 C C . LEU A 1 187 ? -5.381 5.773 11.574 1.00 98.56 187 LEU A C 1
ATOM 1475 O O . LEU A 1 187 ? -5.395 5.185 12.649 1.00 98.56 187 LEU A O 1
ATOM 1479 N N . VAL A 1 188 ? -5.336 7.097 11.477 1.00 98.00 188 VAL A N 1
ATOM 1480 C CA . VAL A 1 188 ? -5.304 8.005 12.623 1.00 98.00 188 VAL A CA 1
ATOM 1481 C C . VAL A 1 188 ? -6.522 8.920 12.607 1.00 98.00 188 VAL A C 1
ATOM 1483 O O . VAL A 1 188 ? -6.893 9.479 11.566 1.00 98.00 188 VAL A O 1
ATOM 1486 N N . TYR A 1 189 ? -7.164 9.089 13.761 1.00 97.44 189 TYR A N 1
ATOM 1487 C CA . TYR A 1 189 ? -8.289 10.003 13.891 1.00 97.44 189 TYR A CA 1
ATOM 1488 C C . TYR A 1 189 ? -7.798 11.446 14.012 1.00 97.44 189 TYR A C 1
ATOM 1490 O O . TYR A 1 189 ? -7.155 11.842 14.984 1.00 97.44 189 TYR A O 1
ATOM 1498 N N . SER A 1 190 ? -8.144 12.273 13.030 1.00 93.44 190 SER A N 1
ATOM 1499 C CA . SER A 1 190 ? -7.871 13.704 13.063 1.00 93.44 190 SER A CA 1
ATOM 1500 C C . SER A 1 190 ? -9.005 14.434 13.774 1.00 93.44 190 SER A C 1
ATOM 1502 O O . SER A 1 190 ? -10.036 14.714 13.162 1.00 93.44 190 SER A O 1
ATOM 1504 N N . GLU A 1 191 ? -8.808 14.815 15.040 1.00 89.75 191 GLU A N 1
ATOM 1505 C CA . GLU A 1 191 ? -9.819 15.561 15.809 1.00 89.75 191 GLU A CA 1
ATOM 1506 C C . GLU A 1 191 ? -10.205 16.887 15.139 1.00 89.75 191 GLU A C 1
ATOM 1508 O O . GLU A 1 191 ? -11.388 17.200 15.006 1.00 89.75 191 GLU A O 1
ATOM 1513 N N . GLY A 1 192 ? -9.217 17.637 14.637 1.00 88.50 192 GLY A N 1
ATOM 1514 C CA . GLY A 1 192 ? -9.451 18.920 13.968 1.00 88.50 192 GLY A CA 1
ATOM 1515 C C . GLY A 1 192 ? -10.273 18.803 12.681 1.00 88.50 192 GLY A C 1
ATOM 1516 O O . GLY A 1 192 ? -11.013 19.723 12.340 1.00 88.50 192 GLY A O 1
ATOM 1517 N N . LYS A 1 193 ? -10.180 17.668 11.975 1.00 87.94 193 LYS A N 1
ATOM 1518 C CA . LYS A 1 193 ? -10.959 17.401 10.754 1.00 87.94 193 LYS A CA 1
ATOM 1519 C C . LYS A 1 193 ? -12.173 16.496 10.997 1.00 87.94 193 LYS A C 1
ATOM 1521 O O . LYS A 1 193 ? -12.942 16.288 10.064 1.00 87.94 193 LYS A O 1
ATOM 1526 N N . LYS A 1 194 ? -12.326 15.965 12.216 1.00 92.00 194 LYS A N 1
ATOM 1527 C CA . LYS A 1 194 ? -13.326 14.967 12.621 1.00 92.00 194 LYS A CA 1
ATOM 1528 C C . LYS A 1 194 ? -13.434 13.793 11.645 1.00 92.00 194 LYS A C 1
ATOM 1530 O O . LYS A 1 194 ? -14.527 13.424 11.225 1.00 92.00 194 LYS A O 1
ATOM 1535 N N . LYS A 1 195 ? -12.288 13.247 11.233 1.00 94.19 195 LYS A N 1
ATOM 1536 C CA . LYS A 1 195 ? -12.227 12.124 10.288 1.00 94.19 195 LYS A CA 1
ATOM 1537 C C . LYS A 1 195 ? -10.991 11.264 10.484 1.00 94.19 195 LYS A C 1
ATOM 1539 O O . LYS A 1 195 ? -9.943 11.763 10.892 1.00 94.19 195 LYS A O 1
ATOM 1544 N N . TRP A 1 196 ? -11.122 10.000 10.113 1.00 98.00 196 TRP A N 1
ATOM 1545 C CA . TRP A 1 196 ? -10.018 9.059 9.997 1.00 98.00 196 TRP A CA 1
ATOM 1546 C C . TRP A 1 196 ? -9.226 9.310 8.714 1.00 98.00 196 TRP A C 1
ATOM 1548 O O . TRP A 1 196 ? -9.802 9.605 7.665 1.00 98.00 196 TRP A O 1
ATOM 1558 N N . LEU A 1 197 ? -7.902 9.238 8.815 1.00 97.44 197 LEU A N 1
ATOM 1559 C CA . LEU A 1 197 ? -6.969 9.423 7.708 1.00 97.44 197 LEU A CA 1
ATOM 1560 C C . LEU A 1 197 ? -5.980 8.262 7.681 1.00 97.44 197 LEU A C 1
ATOM 1562 O O . LEU A 1 197 ? -5.494 7.865 8.735 1.00 97.44 197 LEU A O 1
ATOM 1566 N N . ILE A 1 198 ? -5.640 7.769 6.492 1.00 98.50 198 ILE A N 1
ATOM 1567 C CA . ILE A 1 198 ? -4.600 6.754 6.323 1.00 98.50 198 ILE A CA 1
ATOM 1568 C C . ILE A 1 198 ? -3.249 7.380 6.661 1.00 98.50 198 ILE A C 1
ATOM 1570 O O . ILE A 1 198 ? -2.810 8.326 6.003 1.00 98.50 198 ILE A O 1
ATOM 1574 N N . GLU A 1 199 ? -2.600 6.865 7.698 1.00 97.00 199 GLU A N 1
ATOM 1575 C CA . GLU A 1 199 ? -1.245 7.242 8.092 1.00 97.00 199 GLU A CA 1
ATOM 1576 C C . GLU A 1 199 ? -0.209 6.408 7.335 1.00 97.00 199 GLU A C 1
ATOM 1578 O O . GLU A 1 199 ? 0.796 6.950 6.867 1.00 97.00 199 GLU A O 1
ATOM 1583 N N . LYS A 1 200 ? -0.469 5.101 7.193 1.00 95.94 200 LYS A N 1
ATOM 1584 C CA . LYS A 1 200 ? 0.439 4.126 6.578 1.00 95.94 200 LYS A CA 1
ATOM 1585 C C . LYS A 1 200 ? -0.329 3.031 5.836 1.00 95.94 200 LYS A C 1
ATOM 1587 O O . LYS A 1 200 ? -1.461 2.705 6.186 1.00 95.94 200 LYS A O 1
ATOM 1592 N N . SER A 1 201 ? 0.328 2.464 4.828 1.00 96.75 201 SER A N 1
ATOM 1593 C CA . SER A 1 201 ? -0.033 1.193 4.195 1.00 96.75 201 SER A CA 1
ATOM 1594 C C . SER A 1 201 ? 1.253 0.384 4.052 1.00 96.75 201 SER A C 1
ATOM 1596 O O . SER A 1 201 ? 2.039 0.622 3.127 1.00 96.75 201 SER A O 1
ATOM 1598 N N . ASP A 1 202 ? 1.515 -0.496 5.007 1.00 96.25 202 ASP A N 1
ATOM 1599 C CA . ASP A 1 202 ? 2.750 -1.267 5.033 1.00 96.25 202 ASP A CA 1
ATOM 1600 C C . ASP A 1 202 ? 2.533 -2.612 4.327 1.00 96.25 202 ASP A C 1
ATOM 1602 O O . ASP A 1 202 ? 1.543 -3.291 4.606 1.00 96.25 202 ASP A O 1
ATOM 1606 N N . PRO A 1 203 ? 3.377 -2.956 3.334 1.00 94.75 203 PRO A N 1
ATOM 1607 C CA . PRO A 1 203 ? 3.181 -4.150 2.527 1.00 94.75 203 PRO A CA 1
ATOM 1608 C C . PRO A 1 203 ? 3.413 -5.413 3.354 1.00 94.75 203 PRO A C 1
ATOM 1610 O O . PRO A 1 203 ? 4.399 -5.513 4.082 1.00 94.75 203 PRO A O 1
ATOM 1613 N N . GLU A 1 204 ? 2.543 -6.396 3.163 1.00 91.00 204 GLU A N 1
ATOM 1614 C CA . GLU A 1 204 ? 2.603 -7.709 3.800 1.00 91.00 204 GLU A CA 1
ATOM 1615 C C . GLU A 1 204 ? 2.805 -8.781 2.732 1.00 91.00 204 GLU A C 1
ATOM 1617 O O . GLU A 1 204 ? 2.063 -8.852 1.750 1.00 91.00 204 GLU A O 1
ATOM 1622 N N . ALA A 1 205 ? 3.817 -9.630 2.919 1.00 83.06 205 ALA A N 1
ATOM 1623 C CA . ALA A 1 205 ? 4.137 -10.677 1.949 1.00 83.06 205 ALA A CA 1
ATOM 1624 C C . ALA A 1 205 ? 3.074 -11.786 1.914 1.00 83.06 205 ALA A C 1
ATOM 1626 O O . ALA A 1 205 ? 2.842 -12.384 0.865 1.00 83.06 205 ALA A O 1
ATOM 1627 N N . VAL A 1 206 ? 2.449 -12.068 3.060 1.00 83.69 206 VAL A N 1
ATOM 1628 C CA . VAL A 1 206 ? 1.417 -13.095 3.214 1.00 83.69 206 VAL A CA 1
ATOM 1629 C C . VAL A 1 206 ? 0.334 -12.556 4.140 1.00 83.69 206 VAL A C 1
ATOM 1631 O O . VAL A 1 206 ? 0.619 -12.180 5.274 1.00 83.69 206 VAL A O 1
ATOM 1634 N N . ILE A 1 207 ? -0.906 -12.548 3.658 1.00 86.62 207 ILE A N 1
ATOM 1635 C CA . ILE A 1 207 ? -2.099 -12.317 4.471 1.00 86.62 207 ILE A CA 1
ATOM 1636 C C . ILE A 1 207 ? -3.001 -13.530 4.272 1.00 86.62 207 ILE A C 1
ATOM 1638 O O . ILE A 1 207 ? -3.372 -13.838 3.140 1.00 86.62 207 ILE A O 1
ATOM 1642 N N . ASP A 1 208 ? -3.324 -14.207 5.368 1.00 88.56 208 ASP A N 1
ATOM 1643 C CA . ASP A 1 208 ? -4.351 -15.244 5.397 1.00 88.56 208 ASP A CA 1
ATOM 1644 C C . ASP A 1 208 ? -5.658 -14.611 5.879 1.00 88.56 208 ASP A C 1
ATOM 1646 O O . ASP A 1 208 ? -5.642 -13.867 6.860 1.00 88.56 208 ASP A O 1
ATOM 1650 N N . ILE A 1 209 ? -6.757 -14.835 5.156 1.00 91.00 209 ILE A N 1
ATOM 1651 C CA . ILE A 1 209 ? -8.057 -14.229 5.468 1.00 91.00 209 ILE A CA 1
ATOM 1652 C C . ILE A 1 209 ? -9.126 -15.317 5.499 1.00 91.00 209 ILE A C 1
ATOM 1654 O O . ILE A 1 209 ? -9.549 -15.814 4.455 1.00 91.00 209 ILE A O 1
ATOM 1658 N N . GLU A 1 210 ? -9.614 -15.627 6.699 1.00 92.25 210 GLU A N 1
ATOM 1659 C CA . GLU A 1 210 ? -10.740 -16.545 6.894 1.00 92.25 210 GLU A CA 1
ATOM 1660 C C . GLU A 1 210 ? -12.080 -15.799 6.805 1.00 92.25 210 GLU A C 1
ATOM 1662 O O . GLU A 1 210 ? -12.935 -16.122 5.971 1.00 92.25 210 GLU A O 1
ATOM 1667 N N . HIS A 1 211 ? -12.257 -14.749 7.614 1.00 95.12 211 HIS A N 1
ATOM 1668 C CA . HIS A 1 211 ? -13.466 -13.928 7.621 1.00 95.12 211 HIS A CA 1
ATOM 1669 C C . HIS A 1 211 ? -13.294 -12.677 6.767 1.00 95.12 211 HIS A C 1
ATOM 1671 O O . HIS A 1 211 ? -12.827 -11.630 7.214 1.00 95.12 211 HIS A O 1
ATOM 1677 N N . GLN A 1 212 ? -13.707 -12.785 5.504 1.00 96.69 212 GLN A N 1
ATOM 1678 C CA . GLN A 1 212 ? -13.456 -11.746 4.514 1.00 96.69 212 GLN A CA 1
ATOM 1679 C C . GLN A 1 212 ? -14.681 -10.929 4.104 1.00 96.69 212 GLN A C 1
ATOM 1681 O O . GLN A 1 212 ? -15.804 -11.432 3.994 1.00 96.69 212 GLN A O 1
ATOM 1686 N N . LYS A 1 213 ? -14.423 -9.678 3.717 1.00 98.06 213 LYS A N 1
ATOM 1687 C CA . LYS A 1 213 ? -15.361 -8.849 2.954 1.00 98.06 213 LYS A CA 1
ATOM 1688 C C . LYS A 1 213 ? -14.657 -8.189 1.776 1.00 98.06 213 LYS A C 1
ATOM 1690 O O . LYS A 1 213 ? -13.689 -7.460 1.955 1.00 98.06 213 LYS A O 1
ATOM 1695 N N . GLU A 1 214 ? -15.164 -8.400 0.563 1.00 98.19 214 GLU A N 1
ATOM 1696 C CA . GLU A 1 214 ? -14.669 -7.699 -0.628 1.00 98.19 214 GLU A CA 1
ATOM 1697 C C . GLU A 1 214 ? -15.483 -6.427 -0.884 1.00 98.19 214 GLU A C 1
ATOM 1699 O O . GLU A 1 214 ? -16.713 -6.468 -0.958 1.00 98.19 214 GLU A O 1
ATOM 1704 N N . ILE A 1 215 ? -14.790 -5.306 -1.090 1.00 98.50 215 ILE A N 1
ATOM 1705 C CA . ILE A 1 215 ? -15.376 -4.091 -1.657 1.00 98.50 215 ILE A CA 1
ATOM 1706 C C . ILE A 1 215 ? -14.817 -3.903 -3.064 1.00 98.50 215 ILE A C 1
ATOM 1708 O O . ILE A 1 215 ? -13.614 -3.721 -3.261 1.00 98.50 215 ILE A O 1
ATOM 1712 N N . LYS A 1 216 ? -15.708 -3.947 -4.057 1.00 97.69 216 LYS A N 1
ATOM 1713 C CA . LYS A 1 216 ? -15.357 -3.750 -5.465 1.00 97.69 216 LYS A CA 1
ATOM 1714 C C . LYS A 1 216 ? -15.301 -2.270 -5.810 1.00 97.69 216 LYS A C 1
ATOM 1716 O O . LYS A 1 216 ? -16.073 -1.453 -5.311 1.00 97.69 216 LYS A O 1
ATOM 1721 N N . ASN A 1 217 ? -14.388 -1.920 -6.703 1.00 95.31 217 ASN A N 1
ATOM 1722 C CA . ASN A 1 217 ? -14.401 -0.625 -7.348 1.00 95.31 217 ASN A CA 1
ATOM 1723 C C . ASN A 1 217 ? -15.411 -0.663 -8.498 1.00 95.31 217 ASN A C 1
ATOM 1725 O O . ASN A 1 217 ? -15.093 -1.139 -9.580 1.00 95.31 217 ASN A O 1
ATOM 1729 N N . ASP A 1 218 ? -16.620 -0.148 -8.277 1.00 90.12 218 ASP A N 1
ATOM 1730 C CA . ASP A 1 218 ? -17.694 -0.187 -9.285 1.00 90.12 218 ASP A CA 1
ATOM 1731 C C . ASP A 1 218 ? -17.365 0.580 -10.576 1.00 90.12 218 ASP A C 1
ATOM 1733 O O . ASP A 1 218 ? -17.969 0.341 -11.620 1.00 90.12 218 ASP A O 1
ATOM 1737 N N . ASN A 1 219 ? -16.402 1.506 -10.524 1.00 92.12 219 ASN A N 1
ATOM 1738 C CA . ASN A 1 219 ? -15.945 2.263 -11.686 1.00 92.12 219 ASN A CA 1
ATOM 1739 C C . ASN A 1 219 ? -14.408 2.286 -11.748 1.00 92.12 219 ASN A C 1
ATOM 1741 O O . ASN A 1 219 ? -13.797 3.317 -11.427 1.00 92.12 219 ASN A O 1
ATOM 1745 N N . PRO A 1 220 ? -13.767 1.160 -12.123 1.00 94.12 220 PRO A N 1
ATOM 1746 C CA . PRO A 1 220 ? -12.320 1.078 -12.237 1.00 94.12 220 PRO A CA 1
ATOM 1747 C C . PRO A 1 220 ? -11.810 2.073 -13.273 1.00 94.12 220 PRO A C 1
ATOM 1749 O O . PRO A 1 220 ? -12.249 2.086 -14.422 1.00 94.12 220 PRO A O 1
ATOM 1752 N N . LYS A 1 221 ? -10.869 2.920 -12.856 1.00 94.19 221 LYS A N 1
ATOM 1753 C CA . LYS A 1 221 ? -10.201 3.877 -13.736 1.00 94.19 221 LYS A CA 1
ATOM 1754 C C . LYS A 1 221 ? -8.759 3.456 -13.921 1.00 94.19 221 LYS A C 1
ATOM 1756 O O . LYS A 1 221 ? -8.045 3.244 -12.943 1.00 94.19 221 LYS A O 1
ATOM 1761 N N . GLU A 1 222 ? -8.359 3.369 -15.180 1.00 96.06 222 GLU A N 1
ATOM 1762 C CA . GLU A 1 222 ? -6.966 3.184 -15.546 1.00 96.06 222 GLU A CA 1
ATOM 1763 C C . GLU A 1 222 ? -6.241 4.524 -15.460 1.00 96.06 222 GLU A C 1
ATOM 1765 O O . GLU A 1 222 ? -6.688 5.535 -16.009 1.00 96.06 222 GLU A O 1
ATOM 1770 N N . TYR A 1 223 ? -5.109 4.521 -14.770 1.00 93.50 223 TYR A N 1
ATOM 1771 C CA . TYR A 1 223 ? -4.227 5.664 -14.662 1.00 93.50 223 TYR A CA 1
ATOM 1772 C C . TYR A 1 223 ? -2.869 5.330 -15.265 1.00 93.50 223 TYR A C 1
ATOM 1774 O O . TYR A 1 223 ? -2.328 4.245 -15.056 1.00 93.50 223 TYR A O 1
ATOM 1782 N N . THR A 1 224 ? -2.308 6.298 -15.980 1.00 93.75 224 THR A N 1
ATOM 1783 C CA . THR A 1 224 ? -0.948 6.240 -16.516 1.00 93.75 224 THR A CA 1
ATOM 1784 C C . THR A 1 224 ? -0.159 7.404 -15.942 1.00 93.75 224 THR A C 1
ATOM 1786 O O . THR A 1 224 ? -0.689 8.514 -15.853 1.00 93.75 224 THR A O 1
ATOM 1789 N N . SER A 1 225 ? 1.095 7.157 -15.566 1.00 94.06 225 SER A N 1
ATOM 1790 C CA . SER A 1 225 ? 2.026 8.188 -15.117 1.00 94.06 225 SER A CA 1
ATOM 1791 C C . SER A 1 225 ? 2.014 9.397 -16.052 1.00 94.06 225 SER A C 1
ATOM 1793 O O . SER A 1 225 ? 2.315 9.277 -17.237 1.00 94.06 225 SER A O 1
ATOM 1795 N N . ALA A 1 226 ? 1.712 10.582 -15.525 1.00 89.38 226 ALA A N 1
ATOM 1796 C CA . ALA A 1 226 ? 1.634 11.813 -16.308 1.00 89.38 226 ALA A CA 1
ATOM 1797 C C . ALA A 1 226 ? 2.981 12.158 -16.970 1.00 89.38 226 ALA A C 1
ATOM 1799 O O . ALA A 1 226 ? 3.019 12.712 -18.068 1.00 89.38 226 ALA A O 1
ATOM 1800 N N . TRP A 1 227 ? 4.094 11.770 -16.338 1.00 85.56 227 TRP A N 1
ATOM 1801 C CA . TRP A 1 227 ? 5.439 11.957 -16.884 1.00 85.56 227 TRP A CA 1
ATOM 1802 C C . TRP A 1 227 ? 5.808 10.958 -17.993 1.00 85.56 227 TRP A C 1
ATOM 1804 O O . TRP A 1 227 ? 6.786 11.200 -18.691 1.00 85.56 227 TRP A O 1
ATOM 1814 N N . ALA A 1 228 ? 5.004 9.915 -18.236 1.00 82.12 228 ALA A N 1
ATOM 1815 C CA . ALA A 1 228 ? 5.137 9.080 -19.436 1.00 82.12 228 ALA A CA 1
ATOM 1816 C C . ALA A 1 228 ? 4.714 9.838 -20.706 1.00 82.12 228 ALA A C 1
ATOM 1818 O O . ALA A 1 228 ? 5.221 9.601 -21.793 1.00 82.12 228 ALA A O 1
ATOM 1819 N N . SER A 1 229 ? 3.785 10.792 -20.574 1.00 57.28 229 SER A N 1
ATOM 1820 C CA . SER A 1 229 ? 3.277 11.588 -21.702 1.00 57.28 229 SER A CA 1
ATOM 1821 C C . SER A 1 229 ? 4.157 12.804 -22.024 1.00 57.28 229 SER A C 1
ATOM 1823 O O . SER A 1 229 ? 4.115 13.314 -23.141 1.00 57.28 229 SER A O 1
ATOM 1825 N N . ALA A 1 230 ? 4.970 13.267 -21.065 1.00 51.84 230 ALA A N 1
ATOM 1826 C CA . ALA A 1 230 ? 5.798 14.471 -21.189 1.00 51.84 230 ALA A CA 1
ATOM 1827 C C . ALA A 1 230 ? 7.052 14.290 -22.072 1.00 51.84 230 ALA A C 1
ATOM 1829 O O . ALA A 1 230 ? 7.651 15.283 -22.478 1.00 51.84 230 ALA A O 1
ATOM 1830 N N . LYS A 1 231 ? 7.421 13.046 -22.409 1.00 45.81 231 LYS A N 1
ATOM 1831 C CA . LYS A 1 231 ? 8.510 12.703 -23.345 1.00 45.81 231 LYS A CA 1
ATOM 1832 C C . LYS A 1 231 ? 8.027 12.215 -24.721 1.00 45.81 231 LYS A C 1
ATOM 1834 O O . LYS A 1 231 ? 8.830 11.775 -25.533 1.00 45.81 231 LYS A O 1
ATOM 1839 N N . GLY A 1 232 ? 6.734 12.365 -25.017 1.00 37.88 232 GLY A N 1
ATOM 1840 C CA . GLY A 1 232 ? 6.121 11.816 -26.223 1.00 37.88 232 GLY A CA 1
ATOM 1841 C C . GLY A 1 232 ? 5.668 10.383 -25.976 1.00 37.88 232 GLY A C 1
ATOM 1842 O O . GLY A 1 232 ? 6.471 9.465 -25.863 1.00 37.88 232 GLY A O 1
ATOM 1843 N N . ALA A 1 233 ? 4.353 10.199 -25.893 1.00 34.41 233 ALA A N 1
ATOM 1844 C CA . ALA A 1 233 ? 3.742 8.883 -25.905 1.00 34.41 233 ALA A CA 1
ATOM 1845 C C . ALA A 1 233 ? 4.175 8.139 -27.180 1.00 34.41 233 ALA A C 1
ATOM 1847 O O . ALA A 1 233 ? 3.768 8.513 -28.283 1.00 34.41 233 ALA A O 1
ATOM 1848 N N . MET A 1 234 ? 4.990 7.091 -27.040 1.00 34.28 234 MET A N 1
ATOM 1849 C CA . MET A 1 234 ? 5.213 6.134 -28.120 1.00 34.28 234 MET A CA 1
ATOM 1850 C C . MET A 1 234 ? 3.904 5.374 -28.354 1.00 34.28 234 MET A C 1
ATOM 1852 O O . MET A 1 234 ? 3.579 4.388 -27.694 1.00 34.28 234 MET A O 1
ATOM 1856 N N . ASN A 1 235 ? 3.110 5.888 -29.289 1.00 34.59 235 ASN A N 1
ATOM 1857 C CA . ASN A 1 235 ? 2.077 5.121 -29.961 1.00 34.59 235 ASN A CA 1
ATOM 1858 C C . ASN A 1 235 ? 2.748 3.934 -30.665 1.00 34.59 235 ASN A C 1
ATOM 1860 O O . ASN A 1 235 ? 3.634 4.150 -31.483 1.00 34.59 235 ASN A O 1
ATOM 1864 N N . ASN A 1 236 ? 2.299 2.717 -30.342 1.00 34.75 236 ASN A N 1
ATOM 1865 C CA . ASN A 1 236 ? 2.420 1.476 -31.119 1.00 34.75 236 ASN A CA 1
ATOM 1866 C C . ASN A 1 236 ? 3.624 1.388 -32.076 1.00 34.75 236 ASN A C 1
ATOM 1868 O O . ASN A 1 236 ? 3.546 1.823 -33.225 1.00 34.75 236 ASN A O 1
ATOM 1872 N N . ALA A 1 237 ? 4.693 0.727 -31.627 1.00 33.12 237 ALA A N 1
ATOM 1873 C CA . ALA A 1 237 ? 5.843 0.395 -32.456 1.00 33.12 237 ALA A CA 1
ATOM 1874 C C . ALA A 1 237 ? 5.431 -0.461 -33.670 1.00 33.12 237 ALA A C 1
ATOM 1876 O O . ALA A 1 237 ? 5.132 -1.651 -33.560 1.00 33.12 237 ALA A O 1
ATOM 1877 N N . SER A 1 238 ? 5.434 0.157 -34.850 1.00 33.62 238 SER A N 1
ATOM 1878 C CA . SER A 1 238 ? 5.607 -0.534 -36.125 1.00 33.62 238 SER A CA 1
ATOM 1879 C C . SER A 1 238 ? 7.098 -0.652 -36.443 1.00 33.62 238 SER A C 1
ATOM 1881 O O . SER A 1 238 ? 7.886 0.221 -36.095 1.00 33.62 238 SER A O 1
ATOM 1883 N N . ALA A 1 239 ? 7.464 -1.739 -37.120 1.00 36.91 239 ALA A N 1
ATOM 1884 C CA . ALA A 1 239 ? 8.823 -2.133 -37.475 1.00 36.91 239 ALA A CA 1
ATOM 1885 C C . ALA A 1 239 ? 9.742 -0.985 -37.951 1.00 36.91 239 ALA A C 1
ATOM 1887 O O . ALA A 1 239 ? 9.479 -0.372 -38.982 1.00 36.91 239 ALA A O 1
ATOM 1888 N N . GLY A 1 240 ? 10.871 -0.810 -37.251 1.00 49.59 240 GLY A N 1
ATOM 1889 C CA . GLY A 1 240 ? 11.998 0.027 -37.683 1.00 49.59 240 GLY A CA 1
ATOM 1890 C C . GLY A 1 240 ? 12.367 1.161 -36.728 1.00 49.59 240 GLY A C 1
ATOM 1891 O O . GLY A 1 240 ? 12.553 2.279 -37.192 1.00 49.59 240 GLY A O 1
ATOM 1892 N N . GLU A 1 241 ? 12.460 0.910 -35.417 1.00 61.03 241 GLU A N 1
ATOM 1893 C CA . GLU A 1 241 ? 12.922 1.950 -34.490 1.00 61.03 241 GLU A CA 1
ATOM 1894 C C . GLU A 1 241 ? 14.379 2.340 -34.762 1.00 61.03 241 GLU A C 1
ATOM 1896 O O . GLU A 1 241 ? 15.277 1.495 -34.817 1.00 61.03 241 GLU A O 1
ATOM 1901 N N . GLU A 1 242 ? 14.596 3.642 -34.904 1.00 74.56 242 GLU A N 1
ATOM 1902 C CA . GLU A 1 242 ? 15.912 4.265 -34.878 1.00 74.56 242 GLU A CA 1
ATOM 1903 C C . GLU A 1 242 ? 16.447 4.230 -33.434 1.00 74.56 242 GLU A C 1
ATOM 1905 O O . GLU A 1 242 ? 15.754 4.587 -32.475 1.00 74.56 242 GLU A O 1
ATOM 1910 N N . LEU A 1 243 ? 17.668 3.731 -33.262 1.00 80.25 243 LEU A N 1
ATOM 1911 C CA . LEU A 1 243 ? 18.379 3.734 -31.993 1.00 80.25 243 LEU A CA 1
ATOM 1912 C C . LEU A 1 243 ? 18.752 5.169 -31.611 1.00 80.25 243 LEU A C 1
ATOM 1914 O O . LEU A 1 243 ? 18.917 6.047 -32.453 1.00 80.25 243 LEU A O 1
ATOM 1918 N N . THR A 1 244 ? 18.920 5.403 -30.315 1.00 82.88 244 THR A N 1
ATOM 1919 C CA . THR A 1 244 ? 19.457 6.656 -29.778 1.00 82.88 244 THR A CA 1
ATOM 1920 C C . THR A 1 244 ? 20.753 6.370 -29.031 1.00 82.88 244 THR A C 1
ATOM 1922 O O . THR A 1 244 ? 20.968 5.243 -28.572 1.00 82.88 244 THR A O 1
ATOM 1925 N N . ASP A 1 245 ? 21.592 7.392 -28.839 1.00 76.25 245 ASP A N 1
ATOM 1926 C CA . ASP A 1 245 ? 22.812 7.284 -28.023 1.00 76.25 245 ASP A CA 1
ATOM 1927 C C . ASP A 1 245 ? 22.520 6.679 -26.642 1.00 76.25 245 ASP A C 1
ATOM 1929 O O . ASP A 1 245 ? 23.265 5.831 -26.154 1.00 76.25 245 ASP A O 1
ATOM 1933 N N . GLN A 1 246 ? 21.390 7.062 -26.041 1.00 75.75 246 GLN A N 1
ATOM 1934 C CA . GLN A 1 246 ? 20.969 6.580 -24.730 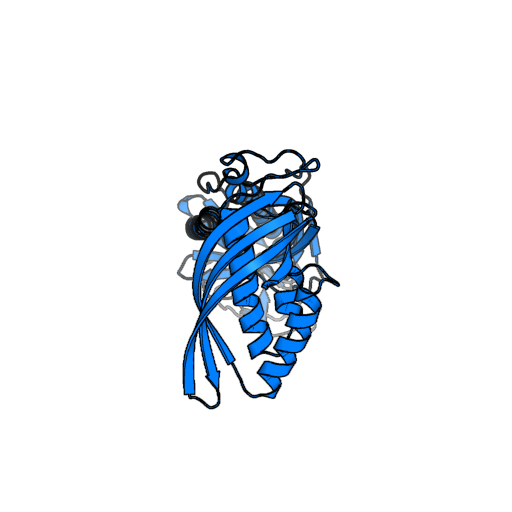1.00 75.75 246 GLN A CA 1
ATOM 1935 C C . GLN A 1 246 ? 20.574 5.093 -24.743 1.00 75.75 246 GLN A C 1
ATOM 1937 O O . GLN A 1 246 ? 20.991 4.360 -23.848 1.00 75.75 246 GLN A O 1
ATOM 1942 N N . LYS A 1 247 ? 19.831 4.626 -25.764 1.00 79.44 247 LYS A N 1
ATOM 1943 C CA . LYS A 1 247 ? 19.474 3.199 -25.927 1.00 79.44 247 LYS A CA 1
ATOM 1944 C C . LYS A 1 247 ? 20.723 2.330 -26.040 1.00 79.44 247 LYS A C 1
ATOM 1946 O O . LYS A 1 247 ? 20.814 1.277 -25.413 1.00 79.44 247 LYS A O 1
ATOM 1951 N N . VAL A 1 248 ? 21.687 2.784 -26.837 1.00 87.06 248 VAL A N 1
ATOM 1952 C CA . VAL A 1 248 ? 22.942 2.063 -27.058 1.00 87.06 248 VAL A CA 1
ATOM 1953 C C . VAL A 1 248 ? 23.794 2.044 -25.791 1.00 87.06 248 VAL A C 1
ATOM 1955 O O . VAL A 1 248 ? 24.275 0.980 -25.407 1.00 87.06 248 VAL A O 1
ATOM 1958 N N . ALA A 1 249 ? 23.945 3.186 -25.114 1.00 80.50 249 ALA A N 1
ATOM 1959 C CA . ALA A 1 249 ? 24.698 3.273 -23.866 1.00 80.50 249 ALA A CA 1
ATOM 1960 C C . ALA A 1 249 ? 24.113 2.367 -22.775 1.00 80.50 249 ALA A C 1
ATOM 1962 O O . ALA A 1 249 ? 24.862 1.605 -22.170 1.00 80.50 249 ALA A O 1
ATOM 1963 N N . PHE A 1 250 ? 22.790 2.383 -22.588 1.00 80.19 250 PHE A N 1
ATOM 1964 C CA . PHE A 1 250 ? 22.113 1.545 -21.597 1.00 80.19 250 PHE A CA 1
ATOM 1965 C C . PHE A 1 250 ? 22.253 0.046 -21.896 1.00 80.19 250 PHE A C 1
ATOM 1967 O O . PHE A 1 250 ? 22.510 -0.742 -20.990 1.00 80.19 250 PHE A O 1
ATOM 1974 N N . ALA A 1 251 ? 22.122 -0.364 -23.162 1.00 86.25 251 ALA A N 1
ATOM 1975 C CA . ALA A 1 251 ? 22.275 -1.769 -23.541 1.00 86.25 251 ALA A CA 1
ATOM 1976 C C . ALA A 1 251 ? 23.695 -2.293 -23.257 1.00 86.25 251 ALA A C 1
ATOM 1978 O O . ALA A 1 251 ? 23.852 -3.404 -22.748 1.00 86.25 251 ALA A O 1
ATOM 1979 N N . ILE A 1 252 ? 24.721 -1.483 -23.544 1.00 95.00 252 ILE A N 1
ATOM 1980 C CA . ILE A 1 252 ? 26.116 -1.811 -23.225 1.00 95.00 252 ILE A CA 1
ATOM 1981 C C . ILE A 1 252 ? 26.343 -1.831 -21.711 1.00 95.00 252 ILE A C 1
ATOM 1983 O O . ILE A 1 252 ? 26.926 -2.785 -21.208 1.00 95.00 252 ILE A O 1
ATOM 1987 N N . GLU A 1 253 ? 25.850 -0.832 -20.978 1.00 86.06 253 GLU A N 1
ATOM 1988 C CA . GLU A 1 253 ? 25.959 -0.772 -19.516 1.00 86.06 253 GLU A CA 1
ATOM 1989 C C . GLU A 1 253 ? 25.366 -2.018 -18.854 1.00 86.06 253 GLU A C 1
ATOM 1991 O O . GLU A 1 253 ? 26.045 -2.715 -18.099 1.00 86.06 253 GLU A O 1
ATOM 1996 N N . ALA A 1 254 ? 24.113 -2.335 -19.191 1.00 82.56 254 ALA A N 1
ATOM 1997 C CA . ALA A 1 254 ? 23.407 -3.486 -18.654 1.00 82.56 254 ALA A CA 1
ATOM 1998 C C . ALA A 1 254 ? 24.131 -4.795 -18.984 1.00 82.56 254 ALA A C 1
ATOM 2000 O O . ALA A 1 254 ? 24.203 -5.680 -18.136 1.00 82.56 254 ALA A O 1
ATOM 2001 N N . TYR A 1 255 ? 24.665 -4.932 -20.201 1.00 96.50 255 TYR A N 1
ATOM 2002 C CA . TYR A 1 255 ? 25.461 -6.094 -20.582 1.00 96.50 255 TYR A CA 1
ATOM 2003 C C . TYR A 1 255 ? 26.725 -6.241 -19.729 1.00 96.50 255 TYR A C 1
ATOM 2005 O O . TYR A 1 255 ? 26.948 -7.332 -19.212 1.00 96.50 255 TYR A O 1
ATOM 2013 N N . LEU A 1 256 ? 27.514 -5.173 -19.559 1.00 94.62 256 LEU A N 1
ATOM 2014 C CA . LEU A 1 256 ? 28.768 -5.224 -18.804 1.00 94.62 256 LEU A CA 1
ATOM 2015 C C . LEU A 1 256 ? 28.495 -5.614 -17.351 1.00 94.62 256 LEU A C 1
ATOM 2017 O O . LEU A 1 256 ? 28.857 -6.711 -16.939 1.00 94.62 256 LEU A O 1
ATOM 2021 N N . TYR A 1 257 ? 27.731 -4.810 -16.610 1.00 83.56 257 TYR A N 1
ATOM 2022 C CA . TYR A 1 257 ? 27.468 -5.092 -15.195 1.00 83.56 257 TYR A CA 1
ATOM 2023 C C . TYR A 1 257 ? 26.899 -6.501 -14.961 1.00 83.56 257 TYR A C 1
ATOM 2025 O O . TYR A 1 257 ? 27.394 -7.230 -14.104 1.00 83.56 257 TYR A O 1
ATOM 2033 N N . ARG A 1 258 ? 25.937 -6.944 -15.786 1.00 89.88 258 ARG A N 1
ATOM 2034 C CA . ARG A 1 258 ? 25.375 -8.301 -15.674 1.00 89.88 258 ARG A CA 1
ATOM 2035 C C . ARG A 1 258 ? 26.370 -9.399 -16.043 1.00 89.88 258 ARG A C 1
ATOM 2037 O O . ARG A 1 258 ? 26.272 -10.493 -15.495 1.00 89.88 258 ARG A O 1
ATOM 2044 N N . LEU A 1 259 ? 27.293 -9.156 -16.978 1.00 96.94 259 LEU A N 1
ATOM 2045 C CA . LEU A 1 259 ? 28.343 -10.115 -17.321 1.00 96.94 259 LEU A CA 1
ATOM 2046 C C . LEU A 1 259 ? 29.325 -10.286 -16.162 1.00 96.94 259 LEU A C 1
ATOM 2048 O O . LEU A 1 259 ? 29.668 -11.419 -15.837 1.00 96.94 259 LEU A O 1
ATOM 2052 N N . GLN A 1 260 ? 29.749 -9.188 -15.533 1.00 94.44 260 GLN A N 1
ATOM 2053 C CA . GLN A 1 260 ? 30.610 -9.237 -14.351 1.00 94.44 260 GLN A CA 1
ATOM 2054 C C . GLN A 1 260 ? 29.927 -9.991 -13.200 1.00 94.44 260 GLN A C 1
ATOM 2056 O O . GLN A 1 260 ? 30.518 -10.921 -12.650 1.00 94.44 260 GLN A O 1
ATOM 2061 N N . ASP A 1 261 ? 28.654 -9.697 -12.913 1.00 85.81 261 ASP A N 1
ATOM 2062 C CA . ASP A 1 261 ? 27.877 -10.444 -11.915 1.00 85.81 261 ASP A CA 1
ATOM 2063 C C . ASP A 1 261 ? 27.782 -11.936 -12.269 1.00 85.81 261 ASP A C 1
ATOM 2065 O O . ASP A 1 261 ? 28.000 -12.801 -11.416 1.00 85.81 261 ASP A O 1
ATOM 2069 N N . ALA A 1 262 ? 27.516 -12.254 -13.541 1.00 92.69 262 ALA A N 1
ATOM 2070 C CA . ALA A 1 262 ? 27.464 -13.628 -14.030 1.00 92.69 262 ALA A CA 1
ATOM 2071 C C . ALA A 1 262 ? 28.803 -14.357 -13.849 1.00 92.69 262 ALA A C 1
ATOM 2073 O O . ALA A 1 262 ? 28.810 -15.497 -13.388 1.00 92.69 262 ALA A O 1
ATOM 2074 N N . ILE A 1 263 ? 29.935 -13.720 -14.175 1.00 96.44 263 ILE A N 1
ATOM 2075 C CA . ILE A 1 263 ? 31.286 -14.271 -13.979 1.00 96.44 263 ILE A CA 1
ATOM 2076 C C . ILE A 1 263 ? 31.537 -14.548 -12.497 1.00 96.44 263 ILE A C 1
ATOM 2078 O O . ILE A 1 263 ? 31.932 -15.658 -12.146 1.00 96.44 263 ILE A O 1
ATOM 2082 N N . ASN A 1 264 ? 31.266 -13.572 -11.632 1.00 93.00 264 ASN A N 1
ATOM 2083 C CA . ASN A 1 264 ? 31.579 -13.651 -10.205 1.00 93.00 264 ASN A CA 1
ATOM 2084 C C . ASN A 1 264 ? 30.711 -14.689 -9.469 1.00 93.00 264 ASN A C 1
ATOM 2086 O O . ASN A 1 264 ? 31.124 -15.236 -8.448 1.00 93.00 264 ASN A O 1
ATOM 2090 N N . THR A 1 265 ? 29.526 -15.006 -10.002 1.00 92.50 265 THR A N 1
ATOM 2091 C CA . THR A 1 265 ? 28.562 -15.943 -9.392 1.00 92.50 265 THR A CA 1
ATOM 2092 C C . THR A 1 265 ? 28.397 -17.268 -10.143 1.00 92.50 265 THR A C 1
ATOM 2094 O O . THR A 1 265 ? 27.689 -18.153 -9.665 1.00 92.50 265 THR A O 1
ATOM 2097 N N . ASN A 1 266 ? 29.054 -17.435 -11.296 1.00 96.88 266 ASN A N 1
ATOM 2098 C CA . ASN A 1 266 ? 28.835 -18.535 -12.246 1.00 96.88 266 ASN A CA 1
ATOM 2099 C C . ASN A 1 266 ? 27.382 -18.661 -12.751 1.00 96.88 266 ASN A C 1
ATOM 2101 O O . ASN A 1 266 ? 26.952 -19.753 -13.134 1.00 96.88 266 ASN A O 1
ATOM 2105 N N . ASP A 1 267 ? 26.617 -17.568 -12.764 1.00 95.88 267 ASP A N 1
ATOM 2106 C CA . ASP A 1 267 ? 25.226 -17.556 -13.220 1.00 95.88 267 ASP A CA 1
ATOM 2107 C C . ASP A 1 267 ? 25.072 -16.798 -14.543 1.00 95.88 267 ASP A C 1
ATOM 2109 O O . ASP A 1 267 ? 24.769 -15.605 -14.599 1.00 95.88 267 ASP A O 1
ATOM 2113 N N . PHE A 1 268 ? 25.231 -17.522 -15.654 1.00 96.12 268 PHE A N 1
ATOM 2114 C CA . PHE A 1 268 ? 25.006 -16.969 -16.993 1.00 96.12 268 PHE A CA 1
ATOM 2115 C C . PHE A 1 268 ? 23.568 -16.450 -17.207 1.00 96.12 268 PHE A C 1
ATOM 2117 O O . PHE A 1 268 ? 23.335 -15.643 -18.109 1.00 96.12 268 PHE A O 1
ATOM 2124 N N . GLY A 1 269 ? 22.593 -16.878 -16.394 1.00 90.50 269 GLY A N 1
ATOM 2125 C CA . GLY A 1 269 ? 21.213 -16.402 -16.476 1.00 90.50 269 GLY A CA 1
ATOM 2126 C C . GLY A 1 269 ? 21.089 -14.886 -16.315 1.00 90.50 269 GLY A C 1
ATOM 2127 O O . GLY A 1 269 ? 20.222 -14.287 -16.950 1.00 90.50 269 GLY A O 1
ATOM 2128 N N . LEU A 1 270 ? 21.997 -14.263 -15.555 1.00 77.88 270 LEU A N 1
ATOM 2129 C CA . LEU A 1 270 ? 21.985 -12.827 -15.267 1.00 77.88 270 LEU A CA 1
ATOM 2130 C C . LEU A 1 270 ? 22.224 -11.960 -16.515 1.00 77.88 270 LEU A C 1
ATOM 2132 O O . LEU A 1 270 ? 21.581 -10.923 -16.677 1.00 77.88 270 LEU A O 1
ATOM 2136 N N . VAL A 1 271 ? 23.097 -12.396 -17.431 1.00 92.62 271 VAL A N 1
ATOM 2137 C CA . VAL A 1 271 ? 23.466 -11.642 -18.650 1.00 92.62 271 VAL A CA 1
ATOM 2138 C C . VAL A 1 271 ? 22.675 -12.064 -19.892 1.00 92.62 271 VAL A C 1
ATOM 2140 O O . VAL A 1 271 ? 22.675 -11.364 -20.905 1.00 92.62 271 VAL A O 1
ATOM 2143 N N . ARG A 1 272 ? 21.968 -13.197 -19.823 1.00 90.44 272 ARG A N 1
ATOM 2144 C CA . ARG A 1 272 ? 21.291 -13.829 -20.964 1.00 90.44 272 ARG A CA 1
ATOM 2145 C C . ARG A 1 272 ? 20.399 -12.868 -21.755 1.00 90.44 272 ARG A C 1
ATOM 2147 O O . ARG A 1 272 ? 20.410 -12.904 -22.980 1.00 90.44 272 ARG A O 1
ATOM 2154 N N . ASP A 1 273 ? 19.659 -12.008 -21.061 1.00 89.12 273 ASP A N 1
ATOM 2155 C CA . ASP A 1 273 ? 18.672 -11.111 -21.674 1.00 89.12 273 ASP A CA 1
ATOM 2156 C C . ASP A 1 273 ? 19.302 -9.942 -22.460 1.00 89.12 273 ASP A C 1
ATOM 2158 O O . ASP A 1 273 ? 18.604 -9.279 -23.225 1.00 89.12 273 ASP A O 1
ATOM 2162 N N . SER A 1 274 ? 20.610 -9.706 -22.309 1.00 90.12 274 SER A N 1
ATOM 2163 C CA . SER A 1 274 ? 21.369 -8.715 -23.090 1.00 90.12 274 SER A CA 1
ATOM 2164 C C . SER A 1 274 ? 21.924 -9.289 -24.404 1.00 90.12 274 SER A C 1
ATOM 2166 O O . SER A 1 274 ? 22.498 -8.565 -25.221 1.00 90.12 274 SER A O 1
ATOM 2168 N N . LEU A 1 275 ? 21.789 -10.601 -24.614 1.00 95.06 275 LEU A N 1
ATOM 2169 C CA . LEU A 1 275 ? 22.424 -11.348 -25.695 1.00 95.06 275 LEU A CA 1
ATOM 2170 C C . LEU A 1 275 ? 21.371 -11.972 -26.609 1.00 95.06 275 LEU A C 1
ATOM 2172 O O . LEU A 1 275 ? 20.348 -12.487 -26.159 1.00 95.06 275 LEU A O 1
ATOM 2176 N N . LYS A 1 276 ? 21.645 -12.002 -27.914 1.00 96.12 276 LYS A N 1
ATOM 2177 C CA . LYS A 1 276 ? 20.790 -12.729 -28.853 1.00 96.12 276 LYS A CA 1
ATOM 2178 C C . LYS A 1 276 ? 21.017 -14.227 -28.679 1.00 96.12 276 LYS A C 1
ATOM 2180 O O . LYS A 1 276 ? 22.119 -14.718 -28.930 1.00 96.12 276 LYS A O 1
ATOM 2185 N N . GLU A 1 277 ? 19.984 -14.959 -28.272 1.00 94.56 277 GLU A N 1
ATOM 2186 C CA . GLU A 1 277 ? 20.079 -16.408 -28.082 1.00 94.56 277 GLU A CA 1
ATOM 2187 C C . GLU A 1 277 ? 20.581 -17.116 -29.352 1.00 94.56 277 GLU A C 1
ATOM 2189 O O . GLU A 1 277 ? 20.154 -16.817 -30.468 1.00 94.56 277 GLU A O 1
ATOM 2194 N N . GLY A 1 278 ? 21.536 -18.032 -29.174 1.00 94.25 278 GLY A N 1
ATOM 2195 C CA . GLY A 1 278 ? 22.170 -18.778 -30.264 1.00 94.25 278 GLY A CA 1
ATOM 2196 C C . GLY A 1 278 ? 23.267 -18.023 -31.024 1.00 94.25 278 GLY A C 1
ATOM 2197 O O . GLY A 1 278 ? 23.967 -18.643 -31.824 1.00 94.25 278 GLY A O 1
ATOM 2198 N N . SER A 1 279 ? 23.469 -16.728 -30.766 1.00 97.62 279 SER A N 1
ATOM 2199 C CA . SER A 1 279 ? 24.532 -15.945 -31.407 1.00 97.62 279 SER A CA 1
ATOM 2200 C C . SER A 1 279 ? 25.944 -16.382 -30.972 1.00 97.62 279 SER A C 1
ATOM 2202 O O . SER A 1 279 ? 26.105 -17.021 -29.923 1.00 97.62 279 SER A O 1
ATOM 2204 N N . PRO A 1 280 ? 26.993 -16.044 -31.749 1.00 98.25 280 PRO A N 1
ATOM 2205 C CA . PRO A 1 280 ? 28.378 -16.284 -31.347 1.00 98.25 280 PRO A CA 1
ATOM 2206 C C . PRO A 1 280 ? 28.698 -15.736 -29.951 1.00 98.25 280 PRO A C 1
ATOM 2208 O O . PRO A 1 280 ? 29.142 -16.494 -29.090 1.00 98.25 280 PRO A O 1
ATOM 2211 N N . LEU A 1 281 ? 28.357 -14.469 -29.687 1.00 98.00 281 LEU A N 1
ATOM 2212 C CA . LEU A 1 281 ? 28.615 -13.834 -28.396 1.00 98.00 281 LEU A CA 1
ATOM 2213 C C . LEU A 1 281 ? 27.890 -14.548 -27.256 1.00 98.00 281 LEU A C 1
ATOM 2215 O O . LEU A 1 281 ? 28.489 -14.787 -26.216 1.00 98.00 281 LEU A O 1
ATOM 2219 N N . TYR A 1 282 ? 26.635 -14.957 -27.453 1.00 98.19 282 TYR A N 1
ATOM 2220 C CA . TYR A 1 282 ? 25.891 -15.726 -26.453 1.00 98.19 282 TYR A CA 1
ATOM 2221 C C . TYR A 1 282 ? 26.641 -16.989 -26.015 1.00 98.19 282 TYR A C 1
ATOM 2223 O O . TYR A 1 282 ? 26.799 -17.262 -24.824 1.00 98.19 282 TYR A O 1
ATOM 2231 N N . ASN A 1 283 ? 27.130 -17.759 -26.987 1.00 97.44 283 ASN A N 1
ATOM 2232 C CA . ASN A 1 283 ? 27.837 -19.007 -26.723 1.00 97.44 283 ASN A CA 1
ATOM 2233 C C . ASN A 1 283 ? 29.217 -18.776 -26.102 1.00 97.44 283 ASN A C 1
ATOM 2235 O O . ASN A 1 283 ? 29.642 -19.560 -25.248 1.00 97.44 283 ASN A O 1
ATOM 2239 N N . ASP A 1 284 ? 29.910 -17.720 -26.516 1.00 97.75 284 ASP A N 1
ATOM 2240 C CA . ASP A 1 284 ? 31.231 -17.387 -25.995 1.00 97.75 284 ASP A CA 1
ATOM 2241 C C . ASP A 1 284 ? 31.150 -16.847 -24.570 1.00 97.75 284 ASP A C 1
ATOM 2243 O O . ASP A 1 284 ? 31.891 -17.326 -23.711 1.00 97.75 284 ASP A O 1
ATOM 2247 N N . GLN A 1 285 ? 30.189 -15.968 -24.272 1.00 98.06 285 GLN A N 1
ATOM 2248 C CA . GLN A 1 285 ? 29.980 -15.467 -22.914 1.00 98.06 285 GLN A CA 1
ATOM 2249 C C . GLN A 1 285 ? 29.540 -16.572 -21.956 1.00 98.06 285 GLN A C 1
ATOM 2251 O O . GLN A 1 285 ? 30.047 -16.656 -20.839 1.00 98.06 285 GLN A O 1
ATOM 2256 N N . LYS A 1 286 ? 28.700 -17.511 -22.410 1.00 97.44 286 LYS A N 1
ATOM 2257 C CA . LYS A 1 286 ? 28.342 -18.692 -21.612 1.00 97.44 286 LYS A CA 1
ATOM 2258 C C . LYS A 1 286 ? 29.565 -19.524 -21.216 1.00 97.44 286 LYS A C 1
ATOM 2260 O O . LYS A 1 286 ? 29.654 -19.985 -20.082 1.00 97.44 286 LYS A O 1
ATOM 2265 N N . LYS A 1 287 ? 30.52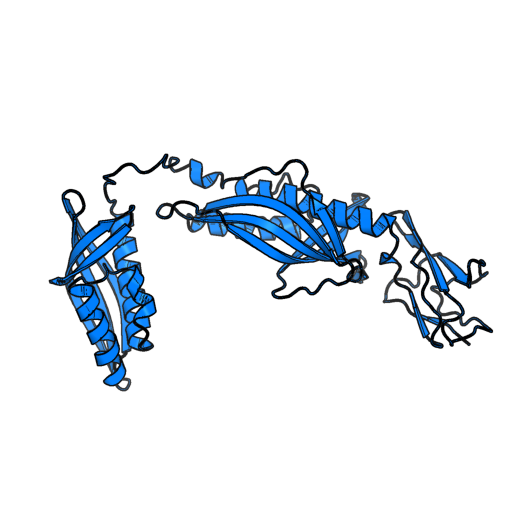3 -19.715 -22.131 1.00 97.81 287 LYS A N 1
ATOM 2266 C CA . LYS A 1 287 ? 31.784 -20.417 -21.832 1.00 97.81 287 LYS A CA 1
ATOM 2267 C C . LYS A 1 287 ? 32.709 -19.574 -20.954 1.00 97.81 287 LYS A C 1
ATOM 2269 O O . LYS A 1 287 ? 33.385 -20.132 -20.091 1.00 97.81 287 LYS A O 1
ATOM 2274 N N . LEU A 1 288 ? 32.765 -18.262 -21.192 1.00 97.62 288 LEU A N 1
ATOM 2275 C CA . LEU A 1 288 ? 33.630 -17.334 -20.469 1.00 97.62 288 LEU A CA 1
ATOM 2276 C C . LEU A 1 288 ? 33.260 -17.275 -18.988 1.00 97.62 288 LEU A C 1
ATOM 2278 O O . LEU A 1 288 ? 34.147 -17.474 -18.163 1.00 97.62 288 LEU A O 1
ATOM 2282 N N . VAL A 1 289 ? 31.970 -17.099 -18.678 1.00 98.00 289 VAL A N 1
ATOM 2283 C CA . VAL A 1 289 ? 31.432 -17.075 -17.307 1.00 98.00 289 VAL A CA 1
ATOM 2284 C C . VAL A 1 289 ? 31.936 -18.278 -16.513 1.00 98.00 289 VAL A C 1
ATOM 2286 O O . VAL A 1 289 ? 32.635 -18.125 -15.512 1.00 98.00 289 VAL A O 1
ATOM 2289 N N . THR A 1 290 ? 31.702 -19.489 -17.024 1.00 96.38 290 THR A N 1
ATOM 2290 C CA . THR A 1 290 ? 32.139 -20.717 -16.351 1.00 96.38 290 THR A CA 1
ATOM 2291 C C . THR A 1 290 ? 33.661 -20.837 -16.268 1.00 96.38 290 THR A C 1
ATOM 2293 O O . THR A 1 290 ? 34.198 -21.294 -15.259 1.00 96.38 290 THR A O 1
ATOM 2296 N N . LYS A 1 291 ? 34.392 -20.437 -17.315 1.00 97.88 291 LYS A N 1
ATOM 2297 C CA . LYS A 1 291 ? 35.858 -20.513 -17.341 1.00 97.88 291 LYS A CA 1
ATOM 2298 C C . LYS A 1 291 ? 36.498 -19.592 -16.301 1.00 97.88 291 LYS A C 1
ATOM 2300 O O . LYS A 1 291 ? 37.426 -20.022 -15.615 1.00 97.88 291 LYS A O 1
ATOM 2305 N N . LEU A 1 292 ? 36.055 -18.339 -16.223 1.00 96.94 292 LEU A N 1
ATOM 2306 C CA . LEU A 1 292 ? 36.640 -17.341 -15.330 1.00 96.94 292 LEU A CA 1
ATOM 2307 C C . LEU A 1 292 ? 36.346 -17.679 -13.872 1.00 96.94 292 LEU A C 1
ATOM 2309 O O . LEU A 1 292 ? 37.306 -17.781 -13.100 1.00 96.94 292 LEU A O 1
ATOM 2313 N N . TYR A 1 293 ? 35.094 -18.023 -13.556 1.00 96.06 293 TYR A N 1
ATOM 2314 C CA . TYR A 1 293 ? 34.697 -18.486 -12.227 1.00 96.06 293 TYR A CA 1
ATOM 2315 C C . TYR A 1 293 ? 35.532 -19.684 -11.756 1.00 96.06 293 TYR A C 1
ATOM 2317 O O . TYR A 1 293 ? 36.193 -19.628 -10.721 1.00 96.06 293 TYR A O 1
ATOM 2325 N N . ASN A 1 294 ? 35.612 -20.749 -12.568 1.00 96.62 294 ASN A N 1
ATOM 2326 C CA . ASN A 1 294 ? 36.383 -21.952 -12.225 1.00 96.62 294 ASN A CA 1
ATOM 2327 C C . ASN A 1 294 ? 37.886 -21.684 -12.062 1.00 96.62 294 ASN A C 1
ATOM 2329 O O . ASN A 1 294 ? 38.599 -22.464 -11.434 1.00 96.62 294 ASN A O 1
ATOM 2333 N N . SER A 1 295 ? 38.390 -20.598 -12.649 1.00 96.25 295 SER A N 1
ATOM 2334 C CA . SER A 1 295 ? 39.785 -20.189 -12.518 1.00 96.25 295 SER A CA 1
ATOM 2335 C C . SER A 1 295 ? 40.048 -19.260 -11.325 1.00 96.25 295 SER A C 1
ATOM 2337 O O . SER A 1 295 ? 41.189 -18.805 -11.181 1.00 96.25 295 SER A O 1
ATOM 2339 N N . GLY A 1 296 ? 39.020 -18.961 -10.519 1.00 95.31 296 GLY A N 1
ATOM 2340 C CA . GLY A 1 296 ? 39.072 -18.044 -9.379 1.00 95.31 296 GLY A CA 1
ATOM 2341 C C . GLY A 1 296 ? 39.337 -16.596 -9.786 1.00 95.31 296 GLY A C 1
ATOM 2342 O O . GLY A 1 296 ? 40.133 -15.922 -9.134 1.00 95.31 296 GLY A O 1
ATOM 2343 N N . THR A 1 297 ? 38.780 -16.173 -10.924 1.00 95.94 297 THR A N 1
ATOM 2344 C CA . THR A 1 297 ? 38.926 -14.809 -11.445 1.00 95.94 297 THR A CA 1
ATOM 2345 C C . THR A 1 297 ? 37.603 -14.074 -11.283 1.00 95.94 297 THR A C 1
ATOM 2347 O O . THR A 1 297 ? 36.590 -14.548 -11.791 1.00 95.94 297 THR A O 1
ATOM 2350 N N . GLU A 1 298 ? 37.647 -12.934 -10.606 1.00 94.12 298 GLU A N 1
ATOM 2351 C CA . GLU A 1 298 ? 36.542 -11.991 -10.456 1.00 94.12 298 GLU A CA 1
ATOM 2352 C C . GLU A 1 298 ? 36.801 -10.750 -11.315 1.00 94.12 298 GLU A C 1
ATOM 2354 O O . GLU A 1 298 ? 37.953 -10.401 -11.596 1.00 94.12 298 GLU A O 1
ATOM 2359 N N . GLU A 1 299 ? 35.732 -10.083 -11.734 1.00 93.94 299 GLU A N 1
ATOM 2360 C CA . GLU A 1 299 ? 35.802 -8.864 -12.531 1.00 93.94 299 GLU A CA 1
ATOM 2361 C C . GLU A 1 299 ? 34.853 -7.778 -12.008 1.00 93.94 299 GLU A C 1
ATOM 2363 O O . GLU A 1 299 ? 33.753 -8.067 -11.538 1.00 93.94 299 GLU A O 1
ATOM 2368 N N . GLU A 1 300 ? 35.263 -6.516 -12.140 1.00 88.88 300 GLU A N 1
ATOM 2369 C CA . GLU A 1 300 ? 34.470 -5.334 -11.782 1.00 88.88 300 GLU A CA 1
ATOM 2370 C C . GLU A 1 300 ? 34.545 -4.276 -12.891 1.00 88.88 300 GLU A C 1
ATOM 2372 O O . GLU A 1 300 ? 35.625 -3.969 -13.409 1.00 88.88 300 GLU A O 1
ATOM 2377 N N . VAL A 1 301 ? 33.403 -3.676 -13.241 1.00 88.62 301 VAL A N 1
ATOM 2378 C CA . VAL A 1 301 ? 33.356 -2.534 -14.164 1.00 88.62 301 VAL A CA 1
ATOM 2379 C C . VAL A 1 301 ? 33.805 -1.273 -13.433 1.00 88.62 301 VAL A C 1
ATOM 2381 O O . VAL A 1 301 ? 33.079 -0.736 -12.602 1.00 88.62 301 VAL A O 1
ATOM 2384 N N . VAL A 1 302 ? 34.978 -0.748 -13.790 1.00 84.25 302 VAL A N 1
ATOM 2385 C CA . VAL A 1 302 ? 35.483 0.519 -13.235 1.00 84.25 302 VAL A CA 1
ATOM 2386 C C . VAL A 1 302 ? 34.928 1.710 -14.009 1.00 84.25 302 VAL A C 1
ATOM 2388 O O . VAL A 1 302 ? 34.570 2.736 -13.435 1.00 84.25 302 VAL A O 1
ATOM 2391 N N . GLN A 1 303 ? 34.910 1.609 -15.337 1.00 84.25 303 GLN A N 1
ATOM 2392 C CA . GLN A 1 303 ? 34.439 2.668 -16.224 1.00 84.25 303 GLN A CA 1
ATOM 2393 C C . GLN A 1 303 ? 34.138 2.086 -17.602 1.00 84.25 303 GLN A C 1
ATOM 2395 O O . GLN A 1 303 ? 34.881 1.235 -18.082 1.00 84.25 303 GLN A O 1
ATOM 2400 N N . PHE A 1 304 ? 33.142 2.616 -18.301 1.00 91.38 304 PHE A N 1
ATOM 2401 C CA . PHE A 1 304 ? 32.986 2.371 -19.732 1.00 91.38 304 PHE A CA 1
ATOM 2402 C C . PHE A 1 304 ? 32.536 3.640 -20.462 1.00 91.38 304 PHE A C 1
ATOM 2404 O O . PHE A 1 304 ? 32.063 4.600 -19.850 1.00 91.38 304 PHE A O 1
ATOM 2411 N N . SER A 1 305 ? 32.709 3.656 -21.780 1.00 82.94 305 SER A N 1
ATOM 2412 C CA . SER A 1 305 ? 32.165 4.682 -22.666 1.00 82.94 305 SER A CA 1
ATOM 2413 C C . SER A 1 305 ? 31.804 4.087 -24.020 1.00 82.94 305 SER A C 1
ATOM 2415 O O . SER A 1 305 ? 32.584 3.328 -24.598 1.00 82.94 305 SER A O 1
ATOM 2417 N N . VAL A 1 306 ? 30.657 4.482 -24.573 1.00 92.88 306 VAL A N 1
ATOM 2418 C CA . VAL A 1 306 ? 30.337 4.239 -25.985 1.00 92.88 306 VAL A CA 1
ATOM 2419 C C . VAL A 1 306 ? 31.010 5.329 -26.814 1.00 92.88 306 VAL A C 1
ATOM 2421 O O . VAL A 1 306 ? 30.668 6.502 -26.715 1.00 92.88 306 VAL A O 1
ATOM 2424 N N . ASN A 1 307 ? 31.993 4.941 -27.622 1.00 91.62 307 ASN A N 1
ATOM 2425 C CA . ASN A 1 307 ? 32.786 5.863 -28.431 1.00 91.62 307 ASN A CA 1
ATOM 2426 C C . ASN A 1 307 ? 32.026 6.306 -29.691 1.00 91.62 307 ASN A C 1
ATOM 2428 O O . ASN A 1 307 ? 32.150 7.443 -30.134 1.00 91.62 307 ASN A O 1
ATOM 2432 N N . SER A 1 308 ? 31.292 5.380 -30.313 1.00 94.38 308 SER A N 1
ATOM 2433 C CA . SER A 1 308 ? 30.492 5.622 -31.519 1.00 94.38 308 SER A CA 1
ATOM 2434 C C . SER A 1 308 ? 29.585 4.430 -31.793 1.00 94.38 308 SER A C 1
ATOM 2436 O O . SER A 1 308 ? 29.958 3.306 -31.456 1.00 94.38 308 SER A O 1
ATOM 2438 N N . TRP A 1 309 ? 28.483 4.626 -32.508 1.00 96.88 309 TRP A N 1
ATOM 2439 C CA . TRP A 1 309 ? 27.689 3.522 -33.041 1.00 96.88 309 TRP A CA 1
ATOM 2440 C C . TRP A 1 309 ? 27.054 3.888 -34.385 1.00 96.88 309 TRP A C 1
ATOM 2442 O O . TRP A 1 309 ? 27.003 5.058 -34.769 1.00 96.88 309 TRP A O 1
ATOM 2452 N N . LYS A 1 310 ? 26.632 2.869 -35.135 1.00 93.56 310 LYS A N 1
ATOM 2453 C CA . LYS A 1 310 ? 25.893 3.002 -36.395 1.00 93.56 310 LYS A CA 1
ATOM 2454 C C . LYS A 1 310 ? 24.812 1.936 -36.467 1.00 93.56 310 LYS A C 1
ATOM 2456 O O . LYS A 1 310 ? 25.084 0.783 -36.147 1.00 93.56 310 LYS A O 1
ATOM 2461 N N . GLN A 1 311 ? 23.630 2.312 -36.937 1.00 91.31 311 GLN A N 1
ATOM 2462 C CA . GLN A 1 311 ? 22.548 1.383 -37.250 1.00 91.31 311 GLN A CA 1
ATOM 2463 C C . GLN A 1 311 ? 22.397 1.228 -38.763 1.00 91.31 311 GLN A C 1
ATOM 2465 O O . GLN A 1 311 ? 22.490 2.199 -39.513 1.00 91.31 311 GLN A O 1
ATOM 2470 N N . ASN A 1 312 ? 22.132 0.000 -39.199 1.00 87.75 312 ASN A N 1
ATOM 2471 C CA . ASN A 1 312 ? 21.742 -0.335 -40.559 1.00 87.75 312 ASN A CA 1
ATOM 2472 C C . ASN A 1 312 ? 20.514 -1.255 -40.509 1.00 87.75 312 ASN A C 1
ATOM 2474 O O . ASN A 1 312 ? 20.622 -2.458 -40.275 1.00 87.75 312 ASN A O 1
ATOM 2478 N N . GLY A 1 313 ? 19.322 -0.678 -40.673 1.00 86.44 313 GLY A N 1
ATOM 2479 C CA . GLY A 1 313 ? 18.070 -1.421 -40.543 1.00 86.44 313 GLY A CA 1
ATOM 2480 C C . GLY A 1 313 ? 17.893 -2.000 -39.136 1.00 86.44 313 GLY A C 1
ATOM 2481 O O . GLY A 1 313 ? 17.753 -1.248 -38.174 1.00 86.44 313 GLY A O 1
ATOM 2482 N N . ARG A 1 314 ? 17.881 -3.334 -39.019 1.00 87.19 314 ARG A N 1
ATOM 2483 C CA . ARG A 1 314 ? 17.746 -4.058 -37.738 1.00 87.19 314 ARG A CA 1
ATOM 2484 C C . ARG A 1 314 ? 19.079 -4.497 -37.136 1.00 87.19 314 ARG A C 1
ATOM 2486 O O . ARG A 1 314 ? 19.085 -5.297 -36.209 1.00 87.19 314 ARG A O 1
ATOM 2493 N N . GLU A 1 315 ? 20.190 -3.996 -37.652 1.00 92.88 315 GLU A N 1
ATOM 2494 C CA . GLU A 1 315 ? 21.518 -4.299 -37.133 1.00 92.88 315 GLU A CA 1
ATOM 2495 C C . GLU A 1 315 ? 22.190 -3.029 -36.625 1.00 92.88 315 GLU A C 1
ATOM 2497 O O . GLU A 1 315 ? 21.965 -1.937 -37.153 1.00 92.88 315 GLU A O 1
ATOM 2502 N N . ALA A 1 316 ? 23.032 -3.169 -35.606 1.00 94.62 316 ALA A N 1
ATOM 2503 C CA . ALA A 1 316 ? 23.848 -2.079 -35.096 1.00 94.62 316 ALA A CA 1
ATOM 2504 C C . ALA A 1 316 ? 25.295 -2.518 -34.870 1.00 94.62 316 ALA A C 1
ATOM 2506 O O . ALA A 1 316 ? 25.573 -3.664 -34.522 1.00 94.62 316 ALA A O 1
ATOM 2507 N N . THR A 1 317 ? 26.215 -1.575 -35.045 1.00 97.69 317 THR A N 1
ATOM 2508 C CA . THR A 1 317 ? 27.638 -1.716 -34.730 1.00 97.69 317 THR A CA 1
ATOM 2509 C C . THR A 1 317 ? 28.012 -0.656 -33.709 1.00 97.69 317 THR A C 1
ATOM 2511 O O . THR A 1 317 ? 27.779 0.529 -33.949 1.00 97.69 317 THR A O 1
ATOM 2514 N N . ILE A 1 318 ? 28.587 -1.063 -32.581 1.00 98.19 318 ILE A N 1
ATOM 2515 C CA . ILE A 1 318 ? 28.829 -0.211 -31.411 1.00 98.19 318 ILE A CA 1
ATOM 2516 C C . ILE A 1 318 ? 30.292 -0.339 -31.011 1.00 98.19 318 ILE A C 1
ATOM 2518 O O . ILE A 1 318 ? 30.783 -1.444 -30.828 1.00 98.19 318 ILE A O 1
ATOM 2522 N N . LYS A 1 319 ? 30.993 0.782 -30.851 1.00 97.81 319 LYS A N 1
ATOM 2523 C CA . LYS A 1 319 ? 32.388 0.808 -30.402 1.00 97.81 319 LYS A CA 1
ATOM 2524 C C . LYS A 1 319 ? 32.471 1.321 -28.979 1.00 97.81 319 LYS A C 1
ATOM 2526 O O . LYS A 1 319 ? 31.955 2.405 -28.708 1.00 97.81 319 LYS A O 1
ATOM 2531 N N . THR A 1 320 ? 33.163 0.603 -28.105 1.00 97.44 320 THR A N 1
ATOM 2532 C CA . THR A 1 320 ? 33.282 0.944 -26.682 1.00 97.44 320 THR A CA 1
ATOM 2533 C C . THR A 1 320 ? 34.738 1.083 -26.252 1.00 97.44 320 THR A C 1
ATOM 2535 O O . THR A 1 320 ? 35.666 0.612 -26.912 1.00 97.44 320 THR A O 1
ATOM 2538 N N . THR A 1 321 ? 34.942 1.790 -25.146 1.00 94.44 321 THR A N 1
ATOM 2539 C CA . THR A 1 321 ? 36.149 1.699 -24.325 1.00 94.44 321 THR A CA 1
ATOM 2540 C C . THR A 1 321 ? 35.711 1.252 -22.944 1.00 94.44 321 THR A C 1
ATOM 2542 O O . THR A 1 321 ? 34.846 1.885 -22.346 1.00 94.44 321 THR A O 1
ATOM 2545 N N . GLU A 1 322 ? 36.299 0.182 -22.430 1.00 96.19 322 GLU A N 1
ATOM 2546 C CA . GLU A 1 322 ? 35.893 -0.449 -21.175 1.00 96.19 322 GLU A CA 1
ATOM 2547 C C . GLU A 1 322 ? 37.112 -0.621 -20.280 1.00 96.19 322 GLU A C 1
ATOM 2549 O O . GLU A 1 322 ? 38.163 -1.072 -20.731 1.00 96.19 322 GLU A O 1
ATOM 2554 N N . LYS A 1 323 ? 36.991 -0.252 -19.010 1.00 93.50 323 LYS A N 1
ATOM 2555 C CA . LYS A 1 323 ? 38.002 -0.478 -17.983 1.00 93.50 323 LYS A CA 1
ATOM 2556 C C . LYS A 1 323 ? 37.441 -1.456 -16.970 1.00 93.50 323 LYS A C 1
ATOM 2558 O O . LYS A 1 323 ? 36.518 -1.115 -16.233 1.00 93.50 323 LYS A O 1
ATOM 2563 N N . ILE A 1 324 ? 38.028 -2.643 -16.942 1.00 95.00 324 ILE A N 1
ATOM 2564 C CA . ILE A 1 324 ? 37.615 -3.746 -16.081 1.00 95.00 324 ILE A CA 1
ATOM 2565 C C . ILE A 1 324 ? 38.750 -4.037 -15.104 1.00 95.00 324 ILE A C 1
ATOM 2567 O O . ILE A 1 324 ? 39.908 -4.180 -15.514 1.00 95.00 324 ILE A O 1
ATOM 2571 N N . ASN A 1 325 ? 38.439 -4.087 -13.813 1.00 92.62 325 ASN A N 1
ATOM 2572 C CA . ASN A 1 325 ? 39.372 -4.570 -12.805 1.00 92.62 325 ASN A CA 1
ATOM 2573 C C . ASN A 1 325 ? 39.288 -6.094 -12.758 1.00 92.62 325 ASN A C 1
ATOM 2575 O O . ASN A 1 325 ? 38.208 -6.632 -12.545 1.00 92.62 325 ASN A O 1
ATOM 2579 N N . ILE A 1 326 ? 40.409 -6.782 -12.973 1.00 97.06 326 ILE A N 1
ATOM 2580 C CA . ILE A 1 326 ? 40.489 -8.243 -12.895 1.00 97.06 326 ILE A CA 1
ATOM 2581 C C . ILE A 1 326 ? 41.140 -8.618 -11.571 1.00 97.06 326 ILE A C 1
ATOM 2583 O O . ILE A 1 326 ? 42.283 -8.236 -11.311 1.00 97.06 326 ILE A O 1
ATOM 2587 N N . ILE A 1 327 ? 40.443 -9.409 -10.762 1.00 93.81 327 ILE A N 1
ATOM 2588 C CA . ILE A 1 327 ? 40.865 -9.794 -9.418 1.00 93.81 327 ILE A CA 1
ATOM 2589 C C . ILE A 1 327 ? 41.103 -11.303 -9.392 1.00 93.81 327 ILE A C 1
ATOM 2591 O O . ILE A 1 327 ? 40.217 -12.103 -9.685 1.00 93.81 327 ILE A O 1
ATOM 2595 N N . LYS A 1 328 ? 42.325 -11.722 -9.053 1.00 93.56 328 LYS A N 1
ATOM 2596 C CA . LYS A 1 328 ? 42.683 -13.146 -8.976 1.00 93.56 328 LYS A CA 1
ATOM 2597 C C . LYS A 1 328 ? 43.577 -13.430 -7.783 1.00 93.56 328 LYS A C 1
ATOM 2599 O O . LYS A 1 328 ? 44.708 -12.948 -7.713 1.00 93.56 328 LYS A O 1
ATOM 2604 N N . GLY A 1 329 ? 43.079 -14.229 -6.839 1.00 87.50 329 GLY A N 1
ATOM 2605 C CA . GLY A 1 329 ? 43.800 -14.538 -5.598 1.00 87.50 329 GLY A CA 1
ATOM 2606 C C . GLY A 1 329 ? 44.177 -13.283 -4.798 1.00 87.50 329 GLY A C 1
ATOM 2607 O O . GLY A 1 329 ? 45.289 -13.205 -4.277 1.00 87.50 329 GLY A O 1
ATOM 2608 N N . GLY A 1 330 ? 43.293 -12.278 -4.781 1.00 85.50 330 GLY A N 1
ATOM 2609 C CA . GLY A 1 330 ? 43.498 -10.992 -4.102 1.00 85.50 330 GLY A CA 1
ATOM 2610 C C . GLY A 1 330 ? 44.448 -10.020 -4.809 1.00 85.50 330 GLY A C 1
ATOM 2611 O O . GLY A 1 330 ? 44.764 -8.972 -4.254 1.00 85.50 330 GLY A O 1
ATOM 2612 N N . LYS A 1 331 ? 44.937 -10.348 -6.014 1.00 93.12 331 LYS A N 1
ATOM 2613 C CA . LYS A 1 331 ? 45.715 -9.421 -6.844 1.00 93.12 331 LYS A CA 1
ATOM 2614 C C . LYS A 1 331 ? 44.816 -8.771 -7.877 1.00 93.12 331 LYS A C 1
ATOM 2616 O O . LYS A 1 331 ? 44.177 -9.478 -8.654 1.00 93.12 331 LYS A O 1
ATOM 2621 N N . GLU A 1 332 ? 44.844 -7.449 -7.904 1.00 94.88 332 GLU A N 1
ATOM 2622 C CA . GLU A 1 332 ? 44.082 -6.636 -8.842 1.00 94.88 332 GLU A CA 1
ATOM 2623 C C . GLU A 1 332 ? 44.927 -6.252 -10.058 1.00 94.88 332 GLU A C 1
ATOM 2625 O O . GLU A 1 332 ? 46.119 -5.938 -9.953 1.00 94.88 332 GLU A O 1
ATOM 2630 N N . GLN A 1 333 ? 44.300 -6.266 -11.228 1.00 96.38 333 GLN A N 1
ATOM 2631 C CA . GLN A 1 333 ? 44.875 -5.770 -12.463 1.00 96.38 333 GLN A CA 1
ATOM 2632 C C . GLN A 1 333 ? 43.810 -5.051 -13.285 1.00 96.38 333 GLN A C 1
ATOM 2634 O O . GLN A 1 333 ? 42.948 -5.680 -13.895 1.00 96.38 333 GLN A O 1
ATOM 2639 N N . LEU A 1 334 ? 43.953 -3.732 -13.402 1.00 95.31 334 LEU A N 1
ATOM 2640 C CA . LEU A 1 334 ? 43.127 -2.937 -14.299 1.00 95.31 334 LEU A CA 1
ATOM 2641 C C . LEU A 1 334 ? 43.495 -3.218 -15.762 1.00 95.31 334 LEU A C 1
ATOM 2643 O O . LEU A 1 334 ? 44.661 -3.106 -16.163 1.00 95.31 334 LEU A O 1
ATOM 2647 N N . LYS A 1 335 ? 42.494 -3.559 -16.571 1.00 95.94 335 LYS A N 1
ATOM 2648 C CA . LYS A 1 335 ? 42.612 -3.739 -18.017 1.00 95.94 335 LYS A CA 1
ATOM 2649 C C . LYS A 1 335 ? 41.702 -2.762 -18.740 1.00 95.94 335 LYS A C 1
ATOM 2651 O O . LYS A 1 335 ? 40.568 -2.546 -18.331 1.00 95.94 335 LYS A O 1
ATOM 2656 N N . THR A 1 336 ? 42.212 -2.205 -19.833 1.00 97.12 336 THR A N 1
ATOM 2657 C CA . THR A 1 336 ? 41.426 -1.392 -20.760 1.00 97.12 336 THR A CA 1
ATOM 2658 C C . THR A 1 336 ? 41.216 -2.184 -22.038 1.00 97.12 336 THR A C 1
ATOM 2660 O O . THR A 1 336 ? 42.186 -2.663 -22.629 1.00 97.12 336 THR A O 1
ATOM 2663 N N . TYR A 1 337 ? 39.967 -2.282 -22.464 1.00 96.00 337 TYR A N 1
ATOM 2664 C CA . TYR A 1 337 ? 39.552 -2.930 -23.693 1.00 96.00 337 TYR A CA 1
ATOM 2665 C C . TYR A 1 337 ? 38.903 -1.924 -24.637 1.00 96.00 337 TYR A C 1
ATOM 2667 O O . TYR A 1 337 ? 38.291 -0.942 -24.211 1.00 96.00 337 TYR A O 1
ATOM 2675 N N . HIS A 1 338 ? 39.048 -2.188 -25.931 1.00 97.50 338 HIS A N 1
ATOM 2676 C CA . HIS A 1 338 ? 38.395 -1.442 -26.994 1.00 97.50 338 HIS A CA 1
ATOM 2677 C C . HIS A 1 338 ? 37.685 -2.447 -27.882 1.00 97.50 338 HIS A C 1
ATOM 2679 O O . HIS A 1 338 ? 38.348 -3.157 -28.635 1.00 97.50 338 HIS A O 1
ATOM 2685 N N . TRP A 1 339 ? 36.364 -2.507 -27.771 1.00 97.88 339 TRP A N 1
ATOM 2686 C CA . TRP A 1 339 ? 35.571 -3.516 -28.457 1.00 97.88 339 TRP A CA 1
ATOM 2687 C C . TRP A 1 339 ? 34.695 -2.909 -29.536 1.00 97.88 339 TRP A C 1
ATOM 2689 O O . TRP A 1 339 ? 34.238 -1.766 -29.428 1.00 97.88 339 TRP A O 1
ATOM 2699 N N . THR A 1 340 ? 34.442 -3.702 -30.571 1.00 98.25 340 THR A N 1
ATOM 2700 C CA . THR A 1 340 ? 33.373 -3.462 -31.535 1.00 98.25 340 THR A CA 1
ATOM 2701 C C . THR A 1 340 ? 32.317 -4.549 -31.378 1.00 98.25 340 THR A C 1
ATOM 2703 O O . THR A 1 340 ? 32.544 -5.703 -31.718 1.00 98.25 340 THR A O 1
ATOM 2706 N N . TYR A 1 341 ? 31.145 -4.185 -30.866 1.00 98.31 341 TYR A N 1
ATOM 2707 C CA . TYR A 1 341 ? 29.997 -5.078 -30.778 1.00 98.31 341 TYR A CA 1
ATOM 2708 C C . TYR A 1 341 ? 29.133 -4.985 -32.027 1.00 98.31 341 TYR A C 1
ATOM 2710 O O . TYR A 1 341 ? 28.907 -3.896 -32.564 1.00 98.31 341 TYR A O 1
ATOM 2718 N N . HIS A 1 342 ? 28.557 -6.118 -32.413 1.00 98.00 342 HIS A N 1
ATOM 2719 C CA . HIS A 1 342 ? 27.452 -6.185 -33.361 1.00 98.00 342 HIS A CA 1
ATOM 2720 C C . HIS A 1 342 ? 26.182 -6.613 -32.639 1.00 98.00 342 HIS A C 1
ATOM 2722 O O . HIS A 1 342 ? 26.218 -7.484 -31.766 1.00 98.00 342 HIS A O 1
ATOM 2728 N N . ALA A 1 343 ? 25.044 -6.043 -33.016 1.00 96.75 343 ALA A N 1
ATOM 2729 C CA . ALA A 1 343 ? 23.768 -6.295 -32.365 1.00 96.75 343 ALA A CA 1
ATOM 2730 C C . ALA A 1 343 ? 22.619 -6.418 -33.363 1.00 96.75 343 ALA A C 1
ATOM 2732 O O . ALA A 1 343 ? 22.644 -5.795 -34.424 1.00 96.75 343 ALA A O 1
ATOM 2733 N N . ALA A 1 344 ? 21.596 -7.175 -32.975 1.00 93.69 344 ALA A N 1
ATOM 2734 C CA . ALA A 1 344 ? 20.311 -7.241 -33.655 1.00 93.69 344 ALA A CA 1
ATOM 2735 C C . ALA A 1 344 ? 19.258 -6.448 -32.868 1.00 93.69 344 ALA A C 1
ATOM 2737 O O . ALA A 1 344 ? 19.266 -6.446 -31.636 1.00 93.69 344 ALA A O 1
ATOM 2738 N N . ILE A 1 345 ? 18.349 -5.790 -33.584 1.00 87.75 345 ILE A N 1
ATOM 2739 C CA . ILE A 1 345 ? 17.239 -5.023 -33.020 1.00 87.75 345 ILE A CA 1
ATOM 2740 C C . ILE A 1 345 ? 15.955 -5.834 -33.186 1.00 87.75 345 ILE A C 1
ATOM 2742 O O . ILE A 1 345 ? 15.459 -6.021 -34.302 1.00 87.75 345 ILE A O 1
ATOM 2746 N N . GLU A 1 346 ? 15.405 -6.300 -32.069 1.00 81.19 346 GLU A N 1
ATOM 2747 C CA . GLU A 1 346 ? 14.193 -7.119 -32.017 1.00 81.19 346 GLU A CA 1
ATOM 2748 C C . GLU A 1 346 ? 13.220 -6.536 -30.998 1.00 81.19 346 GLU A C 1
ATOM 2750 O O . GLU A 1 346 ? 13.591 -6.298 -29.854 1.00 81.19 346 GLU A O 1
ATOM 2755 N N . ASP A 1 347 ? 11.983 -6.262 -31.420 1.00 71.94 347 ASP A N 1
ATOM 2756 C CA . ASP A 1 347 ? 10.937 -5.675 -30.569 1.00 71.94 347 ASP A CA 1
ATOM 2757 C C . ASP A 1 347 ? 11.398 -4.421 -29.791 1.00 71.94 347 ASP A C 1
ATOM 2759 O O . ASP A 1 347 ? 11.083 -4.244 -28.616 1.00 71.94 347 ASP A O 1
ATOM 2763 N N . GLY A 1 348 ? 12.194 -3.564 -30.446 1.00 68.94 348 GLY A N 1
ATOM 2764 C CA . GLY A 1 348 ? 12.754 -2.334 -29.862 1.00 68.94 348 GLY A CA 1
ATOM 2765 C C . GLY A 1 348 ? 13.974 -2.548 -28.955 1.00 68.94 348 GLY A C 1
ATOM 2766 O O . GLY A 1 348 ? 14.532 -1.581 -28.437 1.00 68.94 348 GLY A O 1
ATOM 2767 N N . ARG A 1 349 ? 14.426 -3.796 -28.775 1.00 77.81 349 ARG A N 1
ATOM 2768 C CA . ARG A 1 349 ? 15.567 -4.162 -27.925 1.00 77.81 349 ARG A CA 1
ATOM 2769 C C . ARG A 1 349 ? 16.820 -4.400 -28.743 1.00 77.81 349 ARG A C 1
ATOM 2771 O O . ARG A 1 349 ? 16.776 -5.061 -29.776 1.00 77.81 349 ARG A O 1
ATOM 2778 N N . LEU A 1 350 ? 17.944 -3.915 -28.229 1.00 87.56 350 LEU A N 1
ATOM 2779 C CA . LEU A 1 350 ? 19.269 -4.160 -28.780 1.00 87.56 350 LEU A CA 1
ATOM 2780 C C . LEU A 1 350 ? 19.872 -5.396 -28.107 1.00 87.56 350 LEU A C 1
ATOM 2782 O O . LEU A 1 350 ? 20.158 -5.371 -26.914 1.00 87.56 350 LEU A O 1
ATOM 2786 N N . LEU A 1 351 ? 20.050 -6.472 -28.871 1.00 94.38 351 LEU A N 1
ATOM 2787 C CA . LEU A 1 351 ? 20.605 -7.740 -28.400 1.00 94.38 351 LEU A CA 1
ATOM 2788 C C . LEU A 1 351 ? 21.977 -7.961 -29.030 1.00 94.38 351 LEU A C 1
ATOM 2790 O O . LEU A 1 351 ? 22.091 -8.013 -30.257 1.00 94.38 351 LEU A O 1
ATOM 2794 N N . LEU A 1 352 ? 23.022 -8.102 -28.214 1.00 97.62 352 LEU A N 1
ATOM 2795 C CA . LEU A 1 352 ? 24.384 -8.269 -28.726 1.00 97.62 352 LEU A CA 1
ATOM 2796 C C . LEU A 1 352 ? 24.567 -9.670 -29.339 1.00 97.62 352 LEU A C 1
ATOM 2798 O O . LEU A 1 352 ? 24.059 -10.667 -28.822 1.00 97.62 352 LEU A O 1
ATOM 2802 N N . THR A 1 353 ? 25.287 -9.739 -30.459 1.00 97.81 353 THR A N 1
ATOM 2803 C CA . THR A 1 353 ? 25.403 -10.933 -31.318 1.00 97.81 353 THR A CA 1
ATOM 2804 C C . THR A 1 353 ? 26.845 -11.392 -31.528 1.00 97.81 353 THR A C 1
ATOM 2806 O O . THR A 1 353 ? 27.112 -12.594 -31.508 1.00 97.81 353 THR A O 1
ATOM 2809 N N . SER A 1 354 ? 27.789 -10.466 -31.695 1.00 97.81 354 SER A N 1
ATOM 2810 C CA . SER A 1 354 ? 29.229 -10.738 -31.794 1.00 97.81 354 SER A CA 1
ATOM 2811 C C . SER A 1 354 ? 30.039 -9.569 -31.228 1.00 97.81 354 SER A C 1
ATOM 2813 O O . SER A 1 354 ? 29.498 -8.487 -30.983 1.00 97.81 354 SER A O 1
ATOM 2815 N N . ILE A 1 355 ? 31.326 -9.814 -30.991 1.00 96.88 355 ILE A N 1
ATOM 2816 C CA . ILE A 1 355 ? 32.302 -8.840 -30.501 1.00 96.88 355 ILE A CA 1
ATOM 2817 C C . ILE A 1 355 ? 33.634 -9.057 -31.232 1.00 96.88 355 ILE A C 1
ATOM 2819 O O . ILE A 1 355 ? 33.999 -10.208 -31.490 1.00 96.88 355 ILE A O 1
ATOM 2823 N N . GLU A 1 356 ? 34.328 -7.968 -31.563 1.00 91.94 356 GLU A N 1
ATOM 2824 C CA . GLU A 1 356 ? 35.649 -7.933 -32.214 1.00 91.94 356 GLU A CA 1
ATOM 2825 C C . GLU A 1 356 ? 36.629 -7.012 -31.490 1.00 91.94 356 GLU A C 1
ATOM 2827 O O . GLU A 1 356 ? 36.201 -5.899 -31.080 1.00 91.94 356 GLU A O 1
#

Foldseek 3Di:
DAAEDDAPPCLPWAKWKAKQNHTDPDGRNPRDFDDDDDQCQPMWIKMWIADLLGIFIFDTFGRNDRYTYTASLLRPVNVVQVQVLVVLQVVLLQQCLQALHLPSRPQADPLVSVVSNVVSVVCLVVQKKKKKKWWKKKWASVQWHWHADPNWIKIKTKIKTWMFMAIDGPQDDGDTDIDIWIWIWMWTQDSVVSDIHTNDTHTDPDDDHDDIDMDTDPDIDIGIRPSCPVVPPPDDDDAFDDDDQVQQVVLVVQQVQQLLVCLCPVNLVSNQVSADPPFPCSVVSNVNSNVCNVQQKHKDWPDKDFPDKDDDRQKIKTWMWTWMWIAHPNDTDIDIDIKIWMFGQDPSHTHTHDID

Organism: Bacillus licheniformis (NCBI:txid1402)

Secondary structure (DSSP, 8-state):
-BEEE--TT-TT-EEEEEETTEEESS-GGGT--B-S---SSSSEEEEEEEETTEEEEPPPEE--SSEEE--GGG-HHHHHHHHHHHHHHHHHHHHHHHHT--TT-SSB-HHHHHHHHHHHHHHHHTT-EEEEEEEEEEEEGGG-EEEEETTEEEEEEEEEEEEEEEEE-SSS----EEEEEEEEEEEEEEGGGTEEEEEEEEEES----SSEEEEE-SS--EEE-HHHHTT-------S-PPP-HHHHHHHHHHHHHHHHHHHHHT-GGGTGGGB-TTSHHHHHHHHHHHHHHHTTEEEEEEEEEEEEEEEETTEEEEEEEEEEEEEETTEEEEEEEEEEEEEEEETTEEEEEEE-